Protein AF-0000000067516534 (afdb_homodimer)

Structure (mmCIF, N/CA/C/O backbone):
data_AF-0000000067516534-model_v1
#
loop_
_entity.id
_entity.type
_entity.pdbx_description
1 polymer 'Ultraviolet light resistance protein A'
#
loop_
_atom_site.group_PDB
_atom_site.id
_atom_site.type_symbol
_atom_site.label_atom_id
_atom_site.label_alt_id
_atom_site.label_comp_id
_atom_site.label_asym_id
_atom_site.label_entity_id
_atom_site.label_seq_id
_atom_site.pdbx_PDB_ins_code
_atom_site.Cartn_x
_atom_site.Cartn_y
_atom_site.Cartn_z
_atom_site.occupancy
_atom_site.B_iso_or_equiv
_atom_site.auth_seq_id
_atom_site.auth_comp_id
_atom_site.auth_asym_id
_atom_site.auth_atom_id
_atom_site.pdbx_PDB_model_num
ATOM 1 N N . MET A 1 1 ? -4.848 6.809 17.688 1 32.69 1 MET A N 1
ATOM 2 C CA . MET A 1 1 ? -4.008 6.23 16.641 1 32.69 1 MET A CA 1
ATOM 3 C C . MET A 1 1 ? -2.658 6.941 16.562 1 32.69 1 MET A C 1
ATOM 5 O O . MET A 1 1 ? -2.604 8.164 16.453 1 32.69 1 MET A O 1
ATOM 9 N N . ASN A 1 2 ? -1.618 6.355 17.219 1 48.22 2 ASN A N 1
ATOM 10 C CA . ASN A 1 2 ? -0.29 6.961 17.25 1 48.22 2 ASN A CA 1
ATOM 11 C C . ASN A 1 2 ? 0.454 6.73 15.938 1 48.22 2 ASN A C 1
ATOM 13 O O . ASN A 1 2 ? 0.17 5.77 15.219 1 48.22 2 ASN A O 1
ATOM 17 N N . VAL A 1 3 ? 1.052 7.891 15.273 1 48.59 3 VAL A N 1
ATOM 18 C CA . VAL A 1 3 ? 1.827 7.785 14.039 1 48.59 3 VAL A CA 1
ATOM 19 C C . VAL A 1 3 ? 3.318 7.801 14.367 1 48.59 3 VAL A C 1
ATOM 21 O O . VAL A 1 3 ? 3.779 8.633 15.156 1 48.59 3 VAL A O 1
ATOM 24 N N . LYS A 1 4 ? 4.027 6.699 14 1 52.34 4 LYS A N 1
ATOM 25 C CA . LYS A 1 4 ? 5.48 6.641 14.102 1 52.34 4 LYS A CA 1
ATOM 26 C C . LYS A 1 4 ? 6.145 7.07 12.797 1 52.34 4 LYS A C 1
ATOM 28 O O . LYS A 1 4 ? 5.836 6.531 11.734 1 52.34 4 LYS A O 1
ATOM 33 N N . ILE A 1 5 ? 6.797 8.281 12.836 1 47.84 5 ILE A N 1
ATOM 34 C CA . ILE A 1 5 ? 7.438 8.773 11.625 1 47.84 5 ILE A CA 1
ATOM 35 C C . ILE A 1 5 ? 8.742 8.016 11.375 1 47.84 5 ILE A C 1
ATOM 37 O O . ILE A 1 5 ? 9.57 7.891 12.281 1 47.84 5 ILE A O 1
ATOM 41 N N . LEU A 1 6 ? 9.008 7.336 10.328 1 46.31 6 LEU A N 1
ATOM 42 C CA . LEU A 1 6 ? 10.102 6.418 10.031 1 46.31 6 LEU A CA 1
ATOM 43 C C . LEU A 1 6 ? 11.234 7.137 9.305 1 46.31 6 LEU A C 1
ATOM 45 O O . LEU A 1 6 ? 12.336 6.598 9.172 1 46.31 6 LEU A O 1
ATOM 49 N N . GLY A 1 7 ? 11.023 8.469 8.633 1 42.94 7 GLY A N 1
ATOM 50 C CA . GLY A 1 7 ? 12.047 9.219 7.922 1 42.94 7 GLY A CA 1
ATOM 51 C C . GLY A 1 7 ? 11.844 10.719 7.992 1 42.94 7 GLY A C 1
ATOM 52 O O . GLY A 1 7 ? 10.961 11.195 8.711 1 42.94 7 GLY A O 1
ATOM 53 N N . ARG A 1 8 ? 12.75 11.727 7.223 1 41 8 ARG A N 1
ATOM 54 C CA . ARG A 1 8 ? 13.43 12.938 7.66 1 41 8 ARG A CA 1
ATOM 55 C C . ARG A 1 8 ? 12.43 14.062 7.91 1 41 8 ARG A C 1
ATOM 57 O O . ARG A 1 8 ? 11.633 14.406 7.031 1 41 8 ARG A O 1
ATOM 64 N N . LEU A 1 9 ? 11.602 14.148 9.164 1 39.44 9 LEU A N 1
ATOM 65 C CA . LEU A 1 9 ? 10.844 15.375 9.367 1 39.44 9 LEU A CA 1
ATOM 66 C C . LEU A 1 9 ? 11.758 16.516 9.797 1 39.44 9 LEU A C 1
ATOM 68 O O . LEU A 1 9 ? 11.297 17.641 10.016 1 39.44 9 LEU A O 1
ATOM 72 N N . CYS A 1 10 ? 13.094 16.844 9.219 1 37.75 10 CYS A N 1
ATOM 73 C CA . CYS A 1 10 ? 13.867 17.875 9.906 1 37.75 10 CYS A CA 1
ATOM 74 C C . CYS A 1 10 ? 13.305 19.266 9.633 1 37.75 10 CYS A C 1
ATOM 76 O O . CYS A 1 10 ? 12.836 19.531 8.523 1 37.75 10 CYS A O 1
ATOM 78 N N . GLU A 1 11 ? 12.852 19.906 10.438 1 37.12 11 GLU A N 1
ATOM 79 C CA . GLU A 1 11 ? 12.672 21.328 10.219 1 37.12 11 GLU A CA 1
ATOM 80 C C . GLU A 1 11 ? 13.68 21.875 9.211 1 37.12 11 GLU A C 1
ATOM 82 O O . GLU A 1 11 ? 13.336 22.703 8.359 1 37.12 11 GLU A O 1
ATOM 87 N N . SER A 1 12 ? 15.094 21.922 9.477 1 34.16 12 SER A N 1
ATOM 88 C CA . SER A 1 12 ? 16.109 22.359 8.516 1 34.16 12 SER A CA 1
ATOM 89 C C . SER A 1 12 ? 16.172 21.422 7.316 1 34.16 12 SER A C 1
ATOM 91 O O . SER A 1 12 ? 15.742 20.266 7.398 1 34.16 12 SER A O 1
ATOM 93 N N . GLY A 1 13 ? 16.547 21.703 5.992 1 33.66 13 GLY A N 1
ATOM 94 C CA . GLY A 1 13 ? 16.781 20.984 4.75 1 33.66 13 GLY A CA 1
ATOM 95 C C . GLY A 1 13 ? 17.281 19.562 4.965 1 33.66 13 GLY A C 1
ATOM 96 O O . GLY A 1 13 ? 17.75 18.922 4.027 1 33.66 13 GLY A O 1
ATOM 97 N N . LYS A 1 14 ? 17.969 19.328 6.105 1 33.75 14 LYS A N 1
ATOM 98 C CA . LYS A 1 14 ? 18.75 18.094 6.188 1 33.75 14 LYS A CA 1
ATOM 99 C C . LYS A 1 14 ? 17.844 16.859 6.191 1 33.75 14 LYS A C 1
ATOM 101 O O . LYS A 1 14 ? 16.703 16.922 6.672 1 33.75 14 LYS A O 1
ATOM 106 N N . VAL A 1 15 ? 18.344 15.891 5.422 1 31.91 15 VAL A N 1
ATOM 107 C CA . VAL A 1 15 ? 17.797 14.562 5.168 1 31.91 15 VAL A CA 1
ATOM 108 C C . VAL A 1 15 ? 17.406 13.898 6.488 1 31.91 15 VAL A C 1
ATOM 110 O O . VAL A 1 15 ? 18.25 13.75 7.383 1 31.91 15 VAL A O 1
ATOM 113 N N . ILE A 1 16 ? 16.312 14.164 7.254 1 33.31 16 ILE A N 1
ATOM 114 C CA . ILE A 1 16 ? 15.828 13.555 8.492 1 33.31 16 ILE A CA 1
ATOM 115 C C . ILE A 1 16 ? 15.82 12.039 8.352 1 33.31 16 ILE A C 1
ATOM 117 O O . ILE A 1 16 ? 15.203 11.492 7.43 1 33.31 16 ILE A O 1
ATOM 121 N N . PRO A 1 17 ? 16.766 11.312 8.969 1 33 17 PRO A N 1
ATOM 122 C CA . PRO A 1 17 ? 16.672 9.859 9.094 1 33 17 PRO A CA 1
ATOM 123 C C . PRO A 1 17 ? 15.242 9.391 9.383 1 33 17 PRO A C 1
ATOM 125 O O . PRO A 1 17 ? 14.383 10.203 9.75 1 33 17 PRO A O 1
ATOM 128 N N . PHE A 1 18 ? 15.07 8.102 9.422 1 34 18 PHE A N 1
ATOM 129 C CA . PHE A 1 18 ? 13.867 7.348 9.75 1 34 18 PHE A CA 1
ATOM 130 C C . PHE A 1 18 ? 13.234 7.867 11.039 1 34 18 PHE A C 1
ATOM 132 O O . PHE A 1 18 ? 13.898 7.941 12.078 1 34 18 PHE A O 1
ATOM 139 N N . TYR A 1 19 ? 12.773 9.023 11.047 1 32.91 19 TYR A N 1
ATOM 140 C CA . TYR A 1 19 ? 12.328 9.508 12.344 1 32.91 19 TYR A CA 1
ATOM 141 C C . TYR A 1 19 ? 11.172 8.664 12.875 1 32.91 19 TYR A C 1
ATOM 143 O O . TYR A 1 19 ? 10.242 8.344 12.141 1 32.91 19 TYR A O 1
ATOM 151 N N . THR A 1 20 ? 11.57 7.574 13.656 1 34.5 20 THR A N 1
ATOM 152 C CA . THR A 1 20 ? 10.539 7.16 14.602 1 34.5 20 THR A CA 1
ATOM 153 C C . THR A 1 20 ? 10.039 8.352 15.414 1 34.5 20 THR A C 1
ATOM 155 O O . THR A 1 20 ? 10.789 8.938 16.203 1 34.5 20 THR A O 1
ATOM 158 N N . PHE A 1 21 ? 9.805 9.445 14.922 1 32.41 21 PHE A N 1
ATOM 159 C CA . PHE A 1 21 ? 9.422 10.484 15.875 1 32.41 21 PHE A CA 1
ATOM 160 C C . PHE A 1 21 ? 8.227 10.039 16.703 1 32.41 21 PHE A C 1
ATOM 162 O O . PHE A 1 21 ? 7.285 9.445 16.188 1 32.41 21 PHE A O 1
ATOM 169 N N . LYS A 1 22 ? 8.555 9.664 18 1 34.03 22 LYS A N 1
ATOM 170 C CA . LYS A 1 22 ? 7.574 10.172 18.969 1 34.03 22 LYS A CA 1
ATOM 171 C C . LYS A 1 22 ? 7.336 11.664 18.781 1 34.03 22 LYS A C 1
ATOM 173 O O . LYS A 1 22 ? 8.281 12.445 18.719 1 34.03 22 LYS A O 1
ATOM 178 N N . ILE A 1 23 ? 6.398 12.172 18.016 1 33.53 23 ILE A N 1
ATOM 179 C CA . ILE A 1 23 ? 6.062 13.586 17.891 1 33.53 23 ILE A CA 1
ATOM 180 C C . ILE A 1 23 ? 6.211 14.273 19.234 1 33.53 23 ILE A C 1
ATOM 182 O O . ILE A 1 23 ? 5.41 14.055 20.156 1 33.53 23 ILE A O 1
ATOM 186 N N . PRO A 1 24 ? 7.465 14.445 20.062 1 32.09 24 PRO A N 1
ATOM 187 C CA . PRO A 1 24 ? 7.367 15.461 21.125 1 32.09 24 PRO A CA 1
ATOM 188 C C . PRO A 1 24 ? 7.09 16.859 20.562 1 32.09 24 PRO A C 1
ATOM 190 O O . PRO A 1 24 ? 7.328 17.109 19.375 1 32.09 24 PRO A O 1
ATOM 193 N N . ALA A 1 25 ? 6.602 17.906 21.438 1 32 25 ALA A N 1
ATOM 194 C CA . ALA A 1 25 ? 6.395 19.328 21.172 1 32 25 ALA A CA 1
ATOM 195 C C . ALA A 1 25 ? 7.559 19.906 20.391 1 32 25 ALA A C 1
ATOM 197 O O . ALA A 1 25 ? 7.348 20.656 19.422 1 32 25 ALA A O 1
ATOM 198 N N . GLY A 1 26 ? 8.844 20.25 21.125 1 30.56 26 GLY A N 1
ATOM 199 C CA . GLY A 1 26 ? 10.078 20.969 20.859 1 30.56 26 GLY A CA 1
ATOM 200 C C . GLY A 1 26 ? 11.07 20.172 20.047 1 30.56 26 GLY A C 1
ATOM 201 O O . GLY A 1 26 ? 11.633 19.188 20.531 1 30.56 26 GLY A O 1
ATOM 202 N N . PHE A 1 27 ? 10.898 19.984 18.828 1 34.25 27 PHE A N 1
ATOM 203 C CA . PHE A 1 27 ? 11.586 19.094 17.891 1 34.25 27 PHE A CA 1
ATOM 204 C C . PHE A 1 27 ? 13.086 19.406 17.859 1 34.25 27 PHE A C 1
ATOM 206 O O . PHE A 1 27 ? 13.5 20.406 17.281 1 34.25 27 PHE A O 1
ATOM 213 N N . PRO A 1 28 ? 13.844 19.234 19 1 29.58 28 PRO A N 1
ATOM 214 C CA . PRO A 1 28 ? 15.281 19.438 18.859 1 29.58 28 PRO A CA 1
ATOM 215 C C . PRO A 1 28 ? 15.914 18.516 17.828 1 29.58 28 PRO A C 1
ATOM 217 O O . PRO A 1 28 ? 15.398 17.422 17.578 1 29.58 28 PRO A O 1
ATOM 220 N N . ASN A 1 29 ? 16.641 19 16.766 1 33 29 ASN A N 1
ATOM 221 C CA . ASN A 1 29 ? 17.484 18.516 15.672 1 33 29 ASN A CA 1
ATOM 222 C C . ASN A 1 29 ? 18.562 17.578 16.172 1 33 29 ASN A C 1
ATOM 224 O O . ASN A 1 29 ? 19.531 18.016 16.812 1 33 29 ASN A O 1
ATOM 228 N N . PRO A 1 30 ? 18.453 16.516 16.953 1 31.19 30 PRO A N 1
ATOM 229 C CA . PRO A 1 30 ? 19.797 16.094 17.312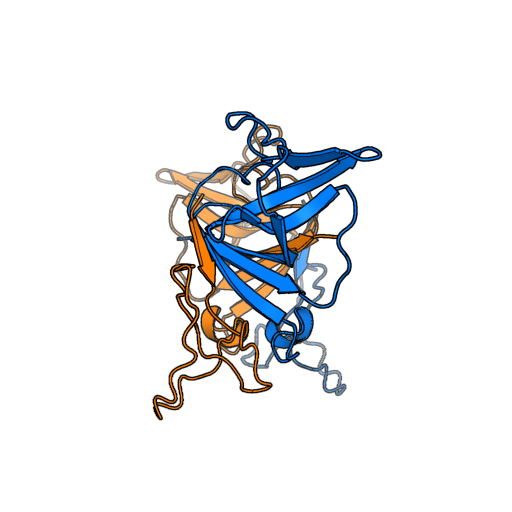 1 31.19 30 PRO A CA 1
ATOM 230 C C . PRO A 1 30 ? 20.688 15.805 16.109 1 31.19 30 PRO A C 1
ATOM 232 O O . PRO A 1 30 ? 20.188 15.344 15.078 1 31.19 30 PRO A O 1
ATOM 235 N N . ALA A 1 31 ? 21.906 16.391 15.719 1 31.88 31 ALA A N 1
ATOM 236 C CA . ALA A 1 31 ? 23.141 16.25 14.961 1 31.88 31 ALA A CA 1
ATOM 237 C C . ALA A 1 31 ? 23.609 14.789 14.953 1 31.88 31 ALA A C 1
ATOM 239 O O . ALA A 1 31 ? 24.734 14.492 14.555 1 31.88 31 ALA A O 1
ATOM 240 N N . ALA A 1 32 ? 23.141 13.734 15.641 1 31.08 32 ALA A N 1
ATOM 241 C CA . ALA A 1 32 ? 24.203 12.758 15.828 1 31.08 32 ALA A CA 1
ATOM 242 C C . ALA A 1 32 ? 24.656 12.172 14.492 1 31.08 32 ALA A C 1
ATOM 244 O O . ALA A 1 32 ? 23.844 12.023 13.57 1 31.08 32 ALA A O 1
ATOM 245 N N . ASP A 1 33 ? 25.906 11.977 14.07 1 33.44 33 ASP A N 1
ATOM 246 C CA . ASP A 1 33 ? 26.938 11.531 13.133 1 33.44 33 ASP A CA 1
ATOM 247 C C . ASP A 1 33 ? 26.547 10.211 12.484 1 33.44 33 ASP A C 1
ATOM 249 O O . ASP A 1 33 ? 27.312 9.648 11.695 1 33.44 33 ASP A O 1
ATOM 253 N N . HIS A 1 34 ? 25.734 9.297 13.055 1 36.91 34 HIS A N 1
ATOM 254 C CA . HIS A 1 34 ? 25.75 7.969 12.445 1 36.91 34 HIS A CA 1
ATOM 255 C C . HIS A 1 34 ? 24.969 7.945 11.141 1 36.91 34 HIS A C 1
ATOM 257 O O . HIS A 1 34 ? 23.875 8.516 11.062 1 36.91 34 HIS A O 1
ATOM 263 N N . ILE A 1 35 ? 25.547 7.797 9.992 1 39.03 35 ILE A N 1
ATOM 264 C CA . ILE A 1 35 ? 25.109 7.668 8.609 1 39.03 35 ILE A CA 1
ATOM 265 C C . ILE A 1 35 ? 23.828 6.82 8.555 1 39.03 35 ILE A C 1
ATOM 267 O O . ILE A 1 35 ? 23.891 5.598 8.695 1 39.03 35 ILE A O 1
ATOM 271 N N . GLU A 1 36 ? 22.812 7.047 9.297 1 45.06 36 GLU A N 1
ATOM 272 C CA . GLU A 1 36 ? 21.641 6.188 9.18 1 45.06 36 GLU A CA 1
ATOM 273 C C . GLU A 1 36 ? 21.172 6.098 7.727 1 45.06 36 GLU A C 1
ATOM 275 O O . GLU A 1 36 ? 21.172 7.098 7.004 1 45.06 36 GLU A O 1
ATOM 280 N N . GLN A 1 37 ? 21.469 4.938 7.082 1 58.03 37 GLN A N 1
ATOM 281 C CA . GLN A 1 37 ? 21.016 4.629 5.73 1 58.03 37 GLN A CA 1
ATOM 282 C C . GLN A 1 37 ? 19.609 5.156 5.488 1 58.03 37 GLN A C 1
ATOM 284 O O . GLN A 1 37 ? 18.75 5.109 6.383 1 58.03 37 GLN A O 1
ATOM 289 N N . ASP A 1 38 ? 19.469 6.023 4.477 1 71 38 ASP A N 1
ATOM 290 C CA . ASP A 1 38 ? 18.172 6.559 4.07 1 71 38 ASP A CA 1
ATOM 291 C C . ASP A 1 38 ? 17.156 5.438 3.865 1 71 38 ASP A C 1
ATOM 293 O O . ASP A 1 38 ? 17.516 4.332 3.461 1 71 38 ASP A O 1
ATOM 297 N N . PHE A 1 39 ? 16.031 5.664 4.332 1 79.44 39 PHE A N 1
ATOM 298 C CA . PHE A 1 39 ? 14.938 4.73 4.105 1 79.44 39 PHE A CA 1
ATOM 299 C C . PHE A 1 39 ? 14.727 4.496 2.613 1 79.44 39 PHE A C 1
ATOM 301 O O . PHE A 1 39 ? 14.891 5.41 1.805 1 79.44 39 PHE A O 1
ATOM 308 N N . SER A 1 40 ? 14.516 3.299 2.291 1 86.69 40 SER A N 1
ATOM 309 C CA . SER A 1 40 ? 14.266 2.896 0.912 1 86.69 40 SER A CA 1
ATOM 310 C C . SER A 1 40 ? 13.227 1.788 0.841 1 86.69 40 SER A C 1
ATOM 312 O O . SER A 1 40 ? 13.406 0.713 1.416 1 86.69 40 SER A O 1
ATOM 314 N N . PHE A 1 41 ? 12.125 2.076 0.145 1 91.69 41 PHE A N 1
ATOM 315 C CA . PHE A 1 41 ? 11.148 1.017 -0.057 1 91.69 41 PHE A CA 1
ATOM 316 C C . PHE A 1 41 ? 11.703 -0.074 -0.963 1 91.69 41 PHE A C 1
ATOM 318 O O . PHE A 1 41 ? 11.375 -1.251 -0.8 1 91.69 41 PHE A O 1
ATOM 325 N N . ASP A 1 42 ? 12.57 0.348 -1.935 1 89.5 42 ASP A N 1
ATOM 326 C CA . ASP A 1 42 ? 13.203 -0.642 -2.805 1 89.5 42 ASP A CA 1
ATOM 327 C C . ASP A 1 42 ? 13.992 -1.665 -1.991 1 89.5 42 ASP A C 1
ATOM 329 O O . ASP A 1 42 ? 13.922 -2.865 -2.262 1 89.5 42 ASP A O 1
ATOM 333 N N . ARG A 1 43 ? 14.68 -1.182 -1.032 1 89.88 43 ARG A N 1
ATOM 334 C CA . ARG A 1 43 ? 15.438 -2.074 -0.165 1 89.88 43 ARG A CA 1
ATOM 335 C C . ARG A 1 43 ? 14.516 -2.865 0.754 1 89.88 43 ARG A C 1
ATOM 337 O O . ARG A 1 43 ? 14.672 -4.078 0.907 1 89.88 43 ARG A O 1
ATOM 344 N N . LEU A 1 44 ? 13.547 -2.15 1.362 1 89.81 44 LEU A N 1
ATOM 345 C CA . LEU A 1 44 ? 12.617 -2.791 2.285 1 89.81 44 LEU A CA 1
ATOM 346 C C . LEU A 1 44 ? 11.906 -3.965 1.617 1 89.81 44 LEU A C 1
ATOM 348 O O . LEU A 1 44 ? 11.688 -5.004 2.246 1 89.81 44 LEU A O 1
ATOM 352 N N . MET A 1 45 ? 11.648 -3.785 0.357 1 93.5 45 MET A N 1
ATOM 353 C CA . MET A 1 45 ? 10.836 -4.777 -0.337 1 93.5 45 MET A CA 1
ATOM 354 C C . MET A 1 45 ? 11.695 -5.668 -1.224 1 93.5 45 MET A C 1
ATOM 356 O O . MET A 1 45 ? 11.172 -6.438 -2.035 1 93.5 45 MET A O 1
ATOM 360 N N . ASP A 1 46 ? 12.977 -5.547 -1.127 1 91.5 46 ASP A N 1
ATOM 361 C CA . ASP A 1 46 ? 13.945 -6.367 -1.843 1 91.5 46 ASP A CA 1
ATOM 362 C C . ASP A 1 46 ? 13.695 -6.324 -3.348 1 91.5 46 ASP A C 1
ATOM 364 O O . ASP A 1 46 ? 13.719 -7.363 -4.016 1 91.5 46 ASP A O 1
ATOM 368 N N . LEU A 1 47 ? 13.461 -5.086 -3.84 1 88.25 47 LEU A N 1
ATOM 369 C CA . LEU A 1 47 ? 12.992 -4.918 -5.211 1 88.25 47 LEU A CA 1
ATOM 370 C C . LEU A 1 47 ? 14.062 -5.336 -6.211 1 88.25 47 LEU A C 1
ATOM 372 O O . LEU A 1 47 ? 13.758 -5.625 -7.367 1 88.25 47 LEU A O 1
ATOM 376 N N . ARG A 1 48 ? 15.32 -5.379 -5.801 1 83.25 48 ARG A N 1
ATOM 377 C CA . ARG A 1 48 ? 16.406 -5.668 -6.734 1 83.25 48 ARG A CA 1
ATOM 378 C C . ARG A 1 48 ? 16.703 -7.164 -6.781 1 83.25 48 ARG A C 1
ATOM 380 O O . ARG A 1 48 ? 17.5 -7.617 -7.609 1 83.25 48 ARG A O 1
ATOM 387 N N . ALA A 1 49 ? 16.094 -7.965 -5.938 1 85.5 49 ALA A N 1
ATOM 388 C CA . ALA A 1 49 ? 16.25 -9.414 -6.004 1 85.5 49 ALA A CA 1
ATOM 389 C C . ALA A 1 49 ? 15.656 -9.977 -7.289 1 85.5 49 ALA A C 1
ATOM 391 O O . ALA A 1 49 ? 14.578 -9.562 -7.715 1 85.5 49 ALA A O 1
ATOM 392 N N . PRO A 1 50 ? 16.266 -10.953 -7.938 1 79.56 50 PRO A N 1
ATOM 393 C CA . PRO A 1 50 ? 15.812 -11.477 -9.227 1 79.56 50 PRO A CA 1
ATOM 394 C C . PRO A 1 50 ? 14.477 -12.211 -9.141 1 79.56 50 PRO A C 1
ATOM 396 O O . PRO A 1 50 ? 13.789 -12.383 -10.148 1 79.56 50 PRO A O 1
ATOM 399 N N . HIS A 1 51 ? 14.141 -12.672 -7.965 1 83 51 HIS A N 1
ATOM 400 C CA . HIS A 1 51 ? 12.922 -13.453 -7.816 1 83 51 HIS A CA 1
ATOM 401 C C . HIS A 1 51 ? 11.742 -12.578 -7.41 1 83 51 HIS A C 1
ATOM 403 O O . HIS A 1 51 ? 10.656 -13.078 -7.133 1 83 51 HIS A O 1
ATOM 409 N N . ILE A 1 52 ? 11.961 -11.242 -7.324 1 86.69 52 ILE A N 1
ATOM 410 C CA . ILE A 1 52 ? 10.914 -10.289 -6.953 1 86.69 52 ILE A CA 1
ATOM 411 C C . ILE A 1 52 ? 10.398 -9.578 -8.203 1 86.69 52 ILE A C 1
ATOM 413 O O . ILE A 1 52 ? 11.18 -9.211 -9.086 1 86.69 52 ILE A O 1
ATOM 417 N N . TYR A 1 53 ? 9.047 -9.445 -8.281 1 84.06 53 TYR A N 1
ATOM 418 C CA . TYR A 1 53 ? 8.484 -8.594 -9.328 1 84.06 53 TYR A CA 1
ATOM 419 C C . TYR A 1 53 ? 7.273 -7.828 -8.805 1 84.06 53 TYR A C 1
ATOM 421 O O . TYR A 1 53 ? 6.781 -8.102 -7.711 1 84.06 53 TYR A O 1
ATOM 429 N N . VAL A 1 54 ? 6.91 -6.754 -9.547 1 87.38 54 VAL A N 1
ATOM 430 C CA . VAL A 1 54 ? 5.785 -5.895 -9.195 1 87.38 54 VAL A CA 1
ATOM 431 C C . VAL A 1 54 ? 4.645 -6.098 -10.188 1 87.38 54 VAL A C 1
ATOM 433 O O . VAL A 1 54 ? 4.875 -6.195 -11.391 1 87.38 54 VAL A O 1
ATOM 436 N N . ALA A 1 55 ? 3.438 -6.176 -9.625 1 86.5 55 ALA A N 1
ATOM 437 C CA . ALA A 1 55 ? 2.24 -6.32 -10.445 1 86.5 55 ALA A CA 1
ATOM 438 C C . ALA A 1 55 ? 1.179 -5.297 -10.062 1 86.5 55 ALA A C 1
ATOM 440 O O . ALA A 1 55 ? 1.12 -4.859 -8.906 1 86.5 55 ALA A O 1
ATOM 441 N N . LYS A 1 56 ? 0.423 -4.918 -11.016 1 88.88 56 LYS A N 1
ATOM 442 C CA . LYS A 1 56 ? -0.717 -4.043 -10.766 1 88.88 56 LYS A CA 1
ATOM 443 C C . LYS A 1 56 ? -2.02 -4.836 -10.711 1 88.88 56 LYS A C 1
ATOM 445 O O . LYS A 1 56 ? -2.275 -5.68 -11.57 1 88.88 56 LYS A O 1
ATOM 450 N N . ILE A 1 57 ? -2.754 -4.566 -9.664 1 90.81 57 ILE A N 1
ATOM 451 C CA . ILE A 1 57 ? -4.004 -5.289 -9.445 1 90.81 57 ILE A CA 1
ATOM 452 C C . ILE A 1 57 ? -5.141 -4.586 -10.188 1 90.81 57 ILE A C 1
ATOM 454 O O . ILE A 1 57 ? -5.25 -3.359 -10.148 1 90.81 57 ILE A O 1
ATOM 458 N N . ASP A 1 58 ? -5.859 -5.395 -10.898 1 86.94 58 ASP A N 1
ATOM 459 C CA . ASP A 1 58 ? -7.066 -4.91 -11.555 1 86.94 58 ASP A CA 1
ATOM 460 C C . ASP A 1 58 ? -8.312 -5.586 -10.992 1 86.94 58 ASP A C 1
ATOM 462 O O . ASP A 1 58 ? -8.594 -6.742 -11.305 1 86.94 58 ASP A O 1
ATOM 466 N N . GLY A 1 59 ? -9.023 -4.793 -10.18 1 90.56 59 GLY A N 1
ATOM 467 C CA . GLY A 1 59 ? -10.258 -5.309 -9.602 1 90.56 59 GLY A CA 1
ATOM 468 C C . GLY A 1 59 ? -10.312 -5.156 -8.094 1 90.56 59 GLY A C 1
ATOM 469 O O . GLY A 1 59 ? -9.336 -4.734 -7.469 1 90.56 59 GLY A O 1
ATOM 470 N N . ASP A 1 60 ? -11.508 -5.66 -7.543 1 94.31 60 ASP A N 1
ATOM 471 C CA . ASP A 1 60 ? -11.727 -5.43 -6.121 1 94.31 60 ASP A CA 1
ATOM 472 C C . ASP A 1 60 ? -11.883 -6.75 -5.367 1 94.31 60 ASP A C 1
ATOM 474 O O . ASP A 1 60 ? -12.32 -6.77 -4.215 1 94.31 60 ASP A O 1
ATOM 478 N N . SER A 1 61 ? -11.453 -7.82 -5.992 1 95.5 61 SER A N 1
ATOM 479 C CA . SER A 1 61 ? -11.695 -9.141 -5.406 1 95.5 61 SER A CA 1
ATOM 480 C C . SER A 1 61 ? -10.875 -9.336 -4.133 1 95.5 61 SER A C 1
ATOM 482 O O . SER A 1 61 ? -11.227 -10.148 -3.281 1 95.5 61 SER A O 1
ATOM 484 N N . MET A 1 62 ? -9.875 -8.555 -3.975 1 96.81 62 MET A N 1
ATOM 485 C CA . MET A 1 62 ? -8.945 -8.797 -2.869 1 96.81 62 MET A CA 1
ATOM 486 C C . MET A 1 62 ? -9.031 -7.68 -1.836 1 96.81 62 MET A C 1
ATOM 488 O O . MET A 1 62 ? -8.172 -7.574 -0.958 1 96.81 62 MET A O 1
ATOM 492 N N . GLU A 1 63 ? -10.047 -6.836 -1.787 1 95.75 63 GLU A N 1
ATOM 493 C CA . GLU A 1 63 ? -10.18 -5.695 -0.882 1 95.75 63 GLU A CA 1
ATOM 494 C C . GLU A 1 63 ? -10.18 -6.148 0.575 1 95.75 63 GLU A C 1
ATOM 496 O O . GLU A 1 63 ? -9.633 -5.465 1.444 1 95.75 63 GLU A O 1
ATOM 501 N N . GLY A 1 64 ? -10.695 -7.273 0.922 1 95.12 64 GLY A N 1
ATOM 502 C CA . GLY A 1 64 ? -10.672 -7.793 2.279 1 95.12 64 GLY A CA 1
ATOM 503 C C . GLY A 1 64 ? -9.281 -8.148 2.764 1 95.12 64 GLY A C 1
ATOM 504 O O . GLY A 1 64 ? -9.055 -8.305 3.965 1 95.12 64 GLY A O 1
ATOM 505 N N . ALA A 1 65 ? -8.344 -8.289 1.879 1 96.19 65 ALA A N 1
ATOM 506 C CA . ALA A 1 65 ? -6.945 -8.562 2.193 1 96.19 65 ALA A CA 1
ATOM 507 C C . ALA A 1 65 ? -6.09 -7.309 2.027 1 96.19 65 ALA A C 1
ATOM 509 O O . ALA A 1 65 ? -4.867 -7.398 1.892 1 96.19 65 ALA A O 1
ATOM 510 N N . LYS A 1 66 ? -6.691 -6.184 1.954 1 96.56 66 LYS A N 1
ATOM 511 C CA . LYS A 1 66 ? -6.027 -4.883 1.913 1 96.56 66 LYS A CA 1
ATOM 512 C C . LYS A 1 66 ? -5.336 -4.66 0.571 1 96.56 66 LYS A C 1
ATOM 514 O O . LYS A 1 66 ? -4.32 -3.965 0.497 1 96.56 66 LYS A O 1
ATOM 519 N N . ILE A 1 67 ? -5.719 -5.348 -0.406 1 96.12 67 ILE A N 1
ATOM 520 C CA . ILE A 1 67 ? -5.277 -5.164 -1.784 1 96.12 67 ILE A CA 1
ATOM 521 C C . ILE A 1 67 ? -6.434 -4.641 -2.633 1 96.12 67 ILE A C 1
ATOM 523 O O . ILE A 1 67 ? -7.48 -5.285 -2.73 1 96.12 67 ILE A O 1
ATOM 527 N N . PHE A 1 68 ? -6.242 -3.467 -3.285 1 95.5 68 PHE A N 1
ATOM 528 C CA . PHE A 1 68 ? -7.332 -2.758 -3.941 1 95.5 68 PHE A CA 1
ATOM 529 C C . PHE A 1 68 ? -7.062 -2.609 -5.434 1 95.5 68 PHE A C 1
ATOM 531 O O . PHE A 1 68 ? -5.949 -2.859 -5.895 1 95.5 68 PHE A O 1
ATOM 538 N N . HIS A 1 69 ? -8.164 -2.244 -6.125 1 93.06 69 HIS A N 1
ATOM 539 C CA . HIS A 1 69 ? -7.98 -1.896 -7.527 1 93.06 69 HIS A CA 1
ATOM 540 C C . HIS A 1 69 ? -6.875 -0.858 -7.695 1 93.06 69 HIS A C 1
ATOM 542 O O . HIS A 1 69 ? -6.809 0.113 -6.938 1 93.06 69 HIS A O 1
ATOM 548 N N . ASP A 1 70 ? -5.875 -1.122 -8.609 1 89.25 70 ASP A N 1
ATOM 549 C CA . ASP A 1 70 ? -4.789 -0.228 -8.992 1 89.25 70 ASP A CA 1
ATOM 550 C C . ASP A 1 70 ? -3.645 -0.289 -7.984 1 89.25 70 ASP A C 1
ATOM 552 O O . ASP A 1 70 ? -2.619 0.371 -8.164 1 89.25 70 ASP A O 1
ATOM 556 N N . SER A 1 71 ? -3.869 -1.158 -6.961 1 92.81 71 SER A N 1
ATOM 557 C CA . SER A 1 71 ? -2.729 -1.392 -6.078 1 92.81 71 SER A CA 1
ATOM 558 C C . SER A 1 71 ? -1.568 -2.029 -6.832 1 92.81 71 SER A C 1
ATOM 560 O O . SER A 1 71 ? -1.779 -2.832 -7.746 1 92.81 71 SER A O 1
ATOM 562 N N . LEU A 1 72 ? -0.392 -1.591 -6.457 1 91.56 72 LEU A N 1
ATOM 563 C CA . LEU A 1 72 ? 0.787 -2.357 -6.848 1 91.56 72 LEU A CA 1
ATOM 564 C C . LEU A 1 72 ? 1.159 -3.369 -5.77 1 91.56 72 LEU A C 1
ATOM 566 O O . LEU A 1 72 ? 1.1 -3.062 -4.574 1 91.56 72 LEU A O 1
ATOM 570 N N . VAL A 1 73 ? 1.469 -4.574 -6.199 1 93.19 73 VAL A N 1
ATOM 571 C CA . VAL A 1 73 ? 1.879 -5.586 -5.23 1 93.19 73 VAL A CA 1
ATOM 572 C C . VAL A 1 73 ? 3.289 -6.074 -5.559 1 93.19 73 VAL A C 1
ATOM 574 O O . VAL A 1 73 ? 3.682 -6.113 -6.727 1 93.19 73 VAL A O 1
ATOM 577 N N . VAL A 1 74 ? 4.031 -6.371 -4.539 1 92.38 74 VAL A N 1
ATOM 578 C CA . VAL A 1 74 ? 5.359 -6.965 -4.645 1 92.38 74 VAL A CA 1
ATOM 579 C C . VAL A 1 74 ? 5.27 -8.477 -4.441 1 92.38 74 VAL A C 1
ATOM 581 O O . VAL A 1 74 ? 4.793 -8.945 -3.404 1 92.38 74 VAL A O 1
ATOM 584 N N . VAL A 1 75 ? 5.746 -9.164 -5.395 1 91.38 75 VAL A N 1
ATOM 585 C CA . VAL A 1 75 ? 5.543 -10.609 -5.43 1 91.38 75 VAL A CA 1
ATOM 586 C C . VAL A 1 75 ? 6.891 -11.32 -5.324 1 91.38 75 VAL A C 1
ATOM 588 O O . VAL A 1 75 ? 7.832 -10.992 -6.047 1 91.38 75 VAL A O 1
ATOM 591 N N . ASP A 1 76 ? 7 -12.297 -4.438 1 91.81 76 ASP A N 1
ATOM 592 C CA . ASP A 1 76 ? 8.188 -13.109 -4.195 1 91.81 76 ASP A CA 1
ATOM 593 C C . ASP A 1 76 ? 8.039 -14.508 -4.781 1 91.81 76 ASP A C 1
ATOM 595 O O . ASP A 1 76 ? 7.281 -15.328 -4.258 1 91.81 76 ASP A O 1
ATOM 599 N N . ARG A 1 77 ? 8.773 -14.797 -5.785 1 89.44 77 ARG A N 1
ATOM 600 C CA . ARG A 1 77 ? 8.695 -16.094 -6.461 1 89.44 77 ARG A CA 1
ATOM 601 C C . ARG A 1 77 ? 9.469 -17.156 -5.699 1 89.44 77 ARG A C 1
ATOM 603 O O . ARG A 1 77 ? 9.312 -18.344 -5.957 1 89.44 77 ARG A O 1
ATOM 610 N N . SER A 1 78 ? 10.305 -16.734 -4.871 1 91.12 78 SER A N 1
ATOM 611 C CA . SER A 1 78 ? 11.156 -17.703 -4.172 1 91.12 78 SER A CA 1
ATOM 612 C C . SER A 1 78 ? 10.461 -18.25 -2.932 1 91.12 78 SER A C 1
ATOM 614 O O . SER A 1 78 ? 10.898 -19.266 -2.369 1 91.12 78 SER A O 1
ATOM 616 N N . ARG A 1 79 ? 9.461 -17.641 -2.469 1 93.88 79 ARG A N 1
ATOM 617 C CA . ARG A 1 79 ? 8.766 -18.062 -1.26 1 93.88 79 ARG A CA 1
ATOM 618 C C . ARG A 1 79 ? 7.789 -19.203 -1.562 1 93.88 79 ARG A C 1
ATOM 620 O O . ARG A 1 79 ? 7.047 -19.141 -2.545 1 93.88 79 ARG A O 1
ATOM 627 N N . LYS A 1 80 ? 7.832 -20.25 -0.794 1 94.5 80 LYS A N 1
ATOM 628 C CA . LYS A 1 80 ? 6.863 -21.344 -0.91 1 94.5 80 LYS A CA 1
ATOM 629 C C . LYS A 1 80 ? 5.504 -20.922 -0.356 1 94.5 80 LYS A C 1
ATOM 631 O O . LYS A 1 80 ? 5.391 -20.547 0.813 1 94.5 80 LYS A O 1
ATOM 636 N N . PRO A 1 81 ? 4.566 -21.016 -1.176 1 95.62 81 PRO A N 1
ATOM 637 C CA . PRO A 1 81 ? 3.238 -20.641 -0.679 1 95.62 81 PRO A CA 1
ATOM 638 C C . PRO A 1 81 ? 2.713 -21.609 0.38 1 95.62 81 PRO A C 1
ATOM 640 O O . PRO A 1 81 ? 2.967 -22.812 0.304 1 95.62 81 PRO A O 1
ATOM 643 N N . SER A 1 82 ? 2.057 -21.078 1.372 1 95.88 82 SER A N 1
ATOM 644 C CA . SER A 1 82 ? 1.332 -21.828 2.387 1 95.88 82 SER A CA 1
ATOM 645 C C . SER A 1 82 ? -0.16 -21.516 2.355 1 95.88 82 SER A C 1
ATOM 647 O O . SER A 1 82 ? -0.587 -20.594 1.662 1 95.88 82 SER A O 1
ATOM 649 N N . SER A 1 83 ? -0.903 -22.438 3.045 1 96.81 83 SER A N 1
ATOM 650 C CA . SER A 1 83 ? -2.328 -22.125 3.137 1 96.81 83 SER A CA 1
ATOM 651 C C . SER A 1 83 ? -2.561 -20.766 3.77 1 96.81 83 SER A C 1
ATOM 653 O O . SER A 1 83 ? -1.978 -20.453 4.809 1 96.81 83 SER A O 1
ATOM 655 N N . GLY A 1 84 ? -3.27 -19.984 3.111 1 96.81 84 GLY A N 1
ATOM 656 C CA . GLY A 1 84 ? -3.529 -18.641 3.598 1 96.81 84 GLY A CA 1
ATOM 657 C C . GLY A 1 84 ? -2.697 -17.594 2.9 1 96.81 84 GLY A C 1
ATOM 658 O O . GLY A 1 84 ? -2.971 -16.391 3.029 1 96.81 84 GLY A O 1
ATOM 659 N N . SER A 1 85 ? -1.725 -17.984 2.139 1 97.5 85 SER A N 1
ATOM 660 C CA . SER A 1 85 ? -0.883 -17.031 1.422 1 97.5 85 SER A CA 1
ATOM 661 C C . SER A 1 85 ? -1.673 -16.297 0.344 1 97.5 85 SER A C 1
ATOM 663 O O . SER A 1 85 ? -2.508 -16.906 -0.337 1 97.5 85 SER A O 1
ATOM 665 N N . ILE A 1 86 ? -1.409 -15.039 0.259 1 97.88 86 ILE A N 1
ATOM 666 C CA . ILE A 1 86 ? -1.862 -14.312 -0.923 1 97.88 86 ILE A CA 1
ATOM 667 C C . ILE A 1 86 ? -0.907 -14.578 -2.086 1 97.88 86 ILE A C 1
ATOM 669 O O . ILE A 1 86 ? 0.302 -14.367 -1.961 1 97.88 86 ILE A O 1
ATOM 673 N N . VAL A 1 87 ? -1.494 -15.008 -3.207 1 95.81 87 VAL A N 1
ATOM 674 C CA . VAL A 1 87 ? -0.616 -15.43 -4.293 1 95.81 87 VAL A CA 1
ATOM 675 C C . VAL A 1 87 ? -1.089 -14.812 -5.609 1 95.81 87 VAL A C 1
ATOM 677 O O . VAL A 1 87 ? -2.266 -14.477 -5.758 1 95.81 87 VAL A O 1
ATOM 680 N N . ILE A 1 88 ? -0.126 -14.555 -6.438 1 91.38 88 ILE A N 1
ATOM 681 C CA . ILE A 1 88 ? -0.433 -14.492 -7.863 1 91.38 88 ILE A CA 1
ATOM 682 C C . ILE A 1 88 ? -0.392 -15.891 -8.461 1 91.38 88 ILE A C 1
ATOM 684 O O . ILE A 1 88 ? 0.626 -16.578 -8.375 1 91.38 88 ILE A O 1
ATOM 688 N N . ALA A 1 89 ? -1.526 -16.297 -9.008 1 91 89 ALA A N 1
ATOM 689 C CA . ALA A 1 89 ? -1.656 -17.625 -9.609 1 91 89 ALA A CA 1
ATOM 690 C C . ALA A 1 89 ? -2.152 -17.531 -11.047 1 91 89 ALA A C 1
ATOM 692 O O . ALA A 1 89 ? -2.791 -16.54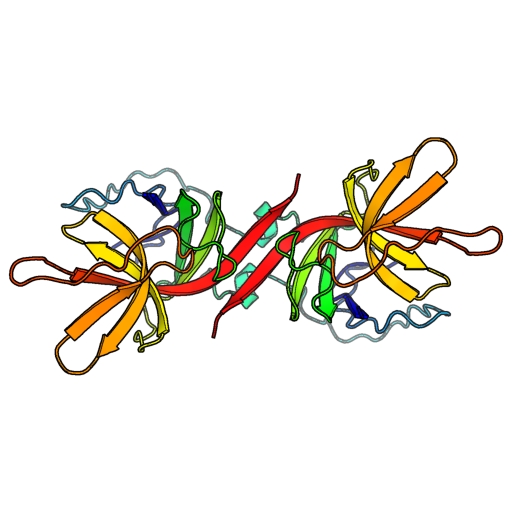7 -11.43 1 91 89 ALA A O 1
ATOM 693 N N . ALA A 1 90 ? -1.78 -18.531 -11.781 1 84.19 90 ALA A N 1
ATOM 694 C CA . ALA A 1 90 ? -2.309 -18.656 -13.141 1 84.19 90 ALA A CA 1
ATOM 695 C C . ALA A 1 90 ? -3.205 -19.891 -13.266 1 84.19 90 ALA A C 1
ATOM 697 O O . ALA A 1 90 ? -2.785 -21 -12.953 1 84.19 90 ALA A O 1
ATOM 698 N N . LEU A 1 91 ? -4.438 -19.578 -13.578 1 83.5 91 LEU A N 1
ATOM 699 C CA . LEU A 1 91 ? -5.375 -20.641 -13.938 1 83.5 91 LEU A CA 1
ATOM 700 C C . LEU A 1 91 ? -5.566 -20.703 -15.445 1 83.5 91 LEU A C 1
ATOM 702 O O . LEU A 1 91 ? -6.074 -19.766 -16.062 1 83.5 91 LEU A O 1
ATOM 706 N N . ASN A 1 92 ? -5.117 -21.828 -16.047 1 79.88 92 ASN A N 1
ATOM 707 C CA . ASN A 1 92 ? -5.117 -21.938 -17.516 1 79.88 92 ASN A CA 1
ATOM 708 C C . ASN A 1 92 ? -4.406 -20.75 -18.156 1 79.88 92 ASN A C 1
ATOM 710 O O . ASN A 1 92 ? -4.941 -20.125 -19.078 1 79.88 92 ASN A O 1
ATOM 714 N N . ASN A 1 93 ? -3.383 -20.312 -17.531 1 75.25 93 ASN A N 1
ATOM 715 C CA . ASN A 1 93 ? -2.467 -19.281 -18.031 1 75.25 93 ASN A CA 1
ATOM 716 C C . ASN A 1 93 ? -3.043 -17.875 -17.844 1 75.25 93 ASN A C 1
ATOM 718 O O . ASN A 1 93 ? -2.525 -16.922 -18.406 1 75.25 93 ASN A O 1
ATOM 722 N N . GLU A 1 94 ? -4.121 -17.844 -17.125 1 76.88 94 GLU A N 1
ATOM 723 C CA . GLU A 1 94 ? -4.695 -16.547 -16.781 1 76.88 94 GLU A CA 1
ATOM 724 C C . GLU A 1 94 ? -4.352 -16.156 -15.352 1 76.88 94 GLU A C 1
ATOM 726 O O . GLU A 1 94 ? -4.73 -16.859 -14.406 1 76.88 94 GLU A O 1
ATOM 731 N N . PRO A 1 95 ? -3.672 -15.047 -15.203 1 84.31 95 PRO A N 1
ATOM 732 C CA . PRO A 1 95 ? -3.219 -14.695 -13.852 1 84.31 95 PRO A CA 1
ATOM 733 C C . PRO A 1 95 ? -4.332 -14.109 -12.992 1 84.31 95 PRO A C 1
ATOM 735 O O . PRO A 1 95 ? -5.195 -13.383 -13.5 1 84.31 95 PRO A O 1
ATOM 738 N N . LEU A 1 96 ? -4.34 -14.438 -11.68 1 89.19 96 LEU A N 1
ATOM 739 C CA . LE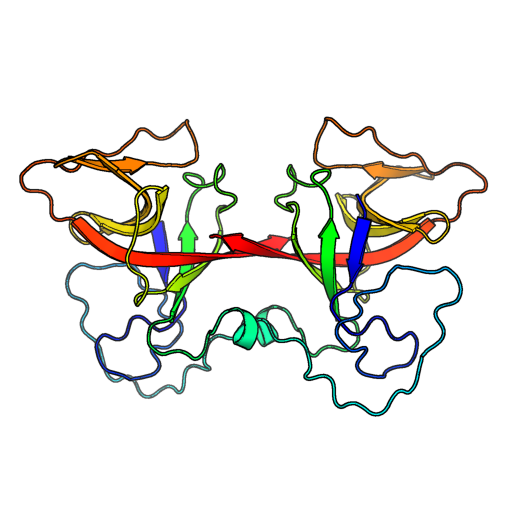U A 1 96 ? -5.246 -13.891 -10.672 1 89.19 96 LEU A CA 1
ATOM 740 C C . LEU A 1 96 ? -4.551 -13.789 -9.32 1 89.19 96 LEU A C 1
ATOM 742 O O . LEU A 1 96 ? -3.609 -14.531 -9.039 1 89.19 96 LEU A O 1
ATOM 746 N N . CYS A 1 97 ? -4.957 -12.805 -8.68 1 93.69 97 CYS A N 1
ATOM 747 C CA . CYS A 1 97 ? -4.523 -12.672 -7.297 1 93.69 97 CYS A CA 1
ATOM 748 C C . CYS A 1 97 ? -5.562 -13.258 -6.344 1 93.69 97 CYS A C 1
ATOM 750 O O . CYS A 1 97 ? -6.723 -12.852 -6.359 1 93.69 97 CYS A O 1
ATOM 752 N N . LYS A 1 98 ? -5.188 -14.234 -5.508 1 96.56 98 LYS A N 1
ATOM 753 C CA . LYS A 1 98 ? -6.105 -14.945 -4.621 1 96.56 98 LYS A CA 1
ATOM 754 C C . LYS A 1 98 ? -5.406 -15.383 -3.338 1 96.56 98 LYS A C 1
ATOM 756 O O . LYS A 1 98 ? -4.18 -15.312 -3.236 1 96.56 98 LYS A O 1
ATOM 7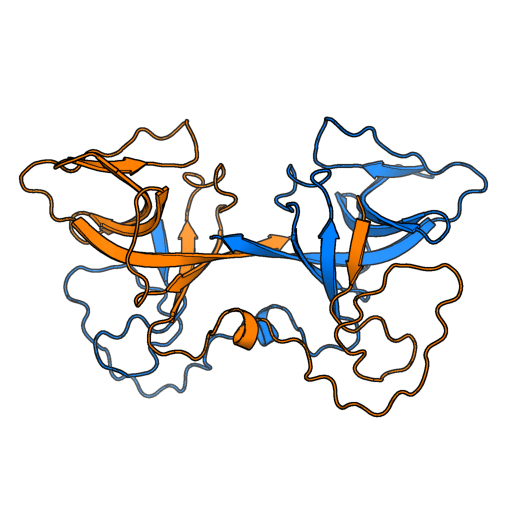61 N N . ILE A 1 99 ? -6.215 -15.75 -2.432 1 97.56 99 ILE A N 1
ATOM 762 C CA . ILE A 1 99 ? -5.715 -16.453 -1.251 1 97.56 99 ILE A CA 1
ATOM 763 C C . ILE A 1 99 ? -5.676 -17.953 -1.515 1 97.56 99 ILE A C 1
ATOM 765 O O . ILE A 1 99 ? -6.68 -18.547 -1.91 1 97.56 99 ILE A O 1
ATOM 769 N N . LEU A 1 100 ? -4.539 -18.547 -1.309 1 96.94 100 LEU A N 1
ATOM 770 C CA . LEU A 1 100 ? -4.352 -19.984 -1.501 1 96.94 100 LEU A CA 1
ATOM 771 C C . LEU A 1 100 ? -4.777 -20.75 -0.258 1 96.94 100 LEU A C 1
ATOM 773 O O . LEU A 1 100 ? -4.305 -20.469 0.846 1 96.94 100 LEU A O 1
ATOM 777 N N . ILE A 1 101 ? -5.727 -21.641 -0.437 1 97.12 101 ILE A N 1
ATOM 778 C CA . ILE A 1 101 ? -6.141 -22.531 0.646 1 97.12 101 ILE A CA 1
ATOM 779 C C . ILE A 1 101 ? -5.812 -23.969 0.281 1 97.12 101 ILE A C 1
ATOM 781 O O . ILE A 1 101 ? -6.301 -24.484 -0.727 1 97.12 101 ILE A O 1
ATOM 785 N N . LEU A 1 102 ? -4.953 -24.516 1.042 1 94.25 102 LEU A N 1
ATOM 786 C CA . LEU A 1 102 ? -4.586 -25.906 0.883 1 94.25 102 LEU A CA 1
ATOM 787 C C . LEU A 1 102 ? -5.312 -26.781 1.906 1 94.25 102 LEU A C 1
ATOM 789 O O . LEU A 1 102 ? -5.148 -26.594 3.113 1 94.25 102 LEU A O 1
ATOM 793 N N . GLN A 1 103 ? -6.238 -27.562 1.443 1 90.19 103 GLN A N 1
ATOM 794 C CA . GLN A 1 103 ? -6.988 -28.484 2.287 1 90.19 103 GLN A CA 1
ATOM 795 C C . GLN A 1 103 ? -6.785 -29.938 1.833 1 90.19 103 GLN A C 1
ATOM 797 O O . GLN A 1 103 ? -7.52 -30.422 0.977 1 90.19 103 GLN A O 1
ATOM 802 N N . GLY A 1 104 ? -5.859 -30.688 2.5 1 85.62 104 GLY A N 1
ATOM 803 C CA . GLY A 1 104 ? -5.555 -32.031 2.045 1 85.62 104 GLY A CA 1
ATOM 804 C C . GLY A 1 104 ? -5.098 -32.094 0.599 1 85.62 104 GLY A C 1
ATOM 805 O O . GLY A 1 104 ? -4.109 -31.453 0.231 1 85.62 104 GLY A O 1
ATOM 806 N N . ASP A 1 105 ? -5.93 -32.781 -0.191 1 82.81 105 ASP A N 1
ATOM 807 C CA . ASP A 1 105 ? -5.578 -32.938 -1.6 1 82.81 105 ASP A CA 1
ATOM 808 C C . ASP A 1 105 ? -6.297 -31.891 -2.459 1 82.81 105 ASP A C 1
ATOM 810 O O . ASP A 1 105 ? -6.176 -31.906 -3.686 1 82.81 105 ASP A O 1
ATOM 814 N N . HIS A 1 106 ? -6.934 -30.984 -1.699 1 89.06 106 HIS A N 1
ATOM 815 C CA . HIS A 1 106 ? -7.719 -29.984 -2.43 1 89.06 106 HIS A CA 1
ATOM 816 C C . HIS A 1 106 ? -7.078 -28.609 -2.346 1 89.06 106 HIS A C 1
ATOM 818 O O . HIS A 1 106 ? -6.504 -28.25 -1.315 1 89.06 106 HIS A O 1
ATOM 824 N N . VAL A 1 107 ? -7.039 -27.984 -3.498 1 93.06 107 VAL A N 1
ATOM 825 C CA . VAL A 1 107 ? -6.555 -26.609 -3.588 1 93.06 107 VAL A CA 1
ATOM 826 C C . VAL A 1 107 ? -7.711 -25.672 -3.936 1 93.06 107 VAL A C 1
ATOM 828 O O . VAL A 1 107 ? -8.477 -25.938 -4.863 1 93.06 107 VAL A O 1
ATOM 831 N N . VAL A 1 108 ? -7.867 -24.656 -3.109 1 95.56 108 VAL A N 1
ATOM 832 C CA . VAL A 1 108 ? -8.906 -23.656 -3.346 1 95.56 108 VAL A CA 1
ATOM 833 C C . VAL A 1 108 ? -8.273 -22.266 -3.457 1 95.56 108 VAL A C 1
ATOM 835 O O . VAL A 1 108 ? -7.375 -21.922 -2.682 1 95.56 108 VAL A O 1
ATOM 838 N N . LEU A 1 109 ? -8.672 -21.484 -4.422 1 95.44 109 LEU A N 1
ATOM 839 C CA . LEU A 1 109 ? -8.32 -20.078 -4.551 1 95.44 109 LEU A CA 1
ATOM 840 C C . LEU A 1 109 ? -9.461 -19.188 -4.09 1 95.44 109 LEU A C 1
ATOM 842 O O . LEU A 1 109 ? -10.516 -19.141 -4.734 1 95.44 109 LEU A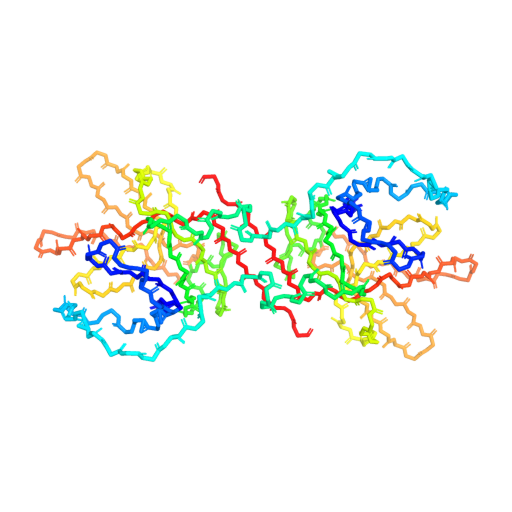 O 1
ATOM 846 N N . LYS A 1 110 ? -9.172 -18.516 -3.027 1 97.06 110 LYS A N 1
ATOM 847 C CA . LYS A 1 110 ? -10.234 -17.688 -2.438 1 97.06 110 LYS A CA 1
ATOM 848 C C . LYS A 1 110 ? -9.984 -16.203 -2.689 1 97.06 110 LYS A C 1
ATOM 850 O O . LYS A 1 110 ? -8.844 -15.742 -2.645 1 97.06 110 LYS A O 1
ATOM 855 N N . SER A 1 111 ? -11.086 -15.516 -2.926 1 96.5 111 SER A N 1
ATOM 856 C CA . SER A 1 111 ? -11.039 -14.055 -2.885 1 96.5 111 SER A CA 1
ATOM 857 C C . SER A 1 111 ? -11.203 -13.539 -1.46 1 96.5 111 SER A C 1
ATOM 859 O O . SER A 1 111 ? -11.766 -14.227 -0.603 1 96.5 111 SER A O 1
ATOM 861 N N . ALA A 1 112 ? -10.656 -12.359 -1.219 1 96.56 112 ALA A N 1
ATOM 862 C CA . ALA A 1 112 ? -10.859 -11.734 0.089 1 96.56 112 ALA A CA 1
ATOM 863 C C . ALA A 1 112 ? -12.188 -11 0.144 1 96.56 112 ALA A C 1
ATOM 865 O O . ALA A 1 112 ? -12.75 -10.789 1.224 1 96.56 112 ALA A O 1
ATOM 866 N N . ASN A 1 113 ? -12.641 -10.516 -0.947 1 95.62 113 ASN A N 1
ATOM 867 C CA . ASN A 1 113 ? -13.977 -9.945 -1.082 1 95.62 113 ASN A CA 1
ATOM 868 C C . ASN A 1 113 ? -15.047 -11.031 -1.146 1 95.62 113 ASN A C 1
ATOM 870 O O . ASN A 1 113 ? -15.055 -11.844 -2.07 1 95.62 113 ASN A O 1
ATOM 874 N N . PRO A 1 114 ? -15.93 -11.008 -0.216 1 94.81 114 PRO A N 1
ATOM 875 C CA . PRO A 1 114 ? -16.922 -12.078 -0.153 1 94.81 114 PRO A CA 1
ATOM 876 C C . PRO A 1 114 ? -17.875 -12.078 -1.351 1 94.81 114 PRO A C 1
ATOM 878 O O . PRO A 1 114 ? -18.578 -13.062 -1.581 1 94.81 114 PRO A O 1
ATOM 881 N N . ALA A 1 115 ? -17.922 -11.047 -2.027 1 95.19 115 ALA A N 1
ATOM 882 C CA . ALA A 1 115 ? -18.797 -10.961 -3.201 1 95.19 115 ALA A CA 1
ATOM 883 C C . ALA A 1 115 ? -18.328 -11.914 -4.301 1 95.19 115 ALA A C 1
ATOM 885 O O . ALA A 1 115 ? -19.047 -12.172 -5.258 1 95.19 115 ALA A O 1
ATOM 886 N N . TYR A 1 116 ? -17.109 -12.484 -4.242 1 94.31 116 TYR A N 1
ATOM 887 C CA . TYR A 1 116 ? -16.516 -13.375 -5.238 1 94.31 116 TYR A CA 1
ATOM 888 C C . TYR A 1 116 ? -16.422 -14.797 -4.707 1 94.31 116 TYR A C 1
ATOM 890 O O . TYR A 1 116 ? -15.766 -15.047 -3.689 1 94.31 116 TYR A O 1
ATOM 898 N N . PRO A 1 117 ? -16.984 -15.719 -5.312 1 92.38 117 PRO A N 1
ATOM 899 C CA . PRO A 1 117 ? -16.938 -17.109 -4.844 1 92.38 117 PRO A CA 1
ATOM 900 C C . PRO A 1 117 ? -15.547 -17.719 -4.973 1 92.38 117 PRO A C 1
ATOM 902 O O . PRO A 1 117 ? -14.766 -17.312 -5.836 1 92.38 117 PRO A O 1
ATOM 905 N N . PRO A 1 118 ? -15.344 -18.688 -4.066 1 92.81 118 PRO A N 1
ATOM 906 C CA . PRO A 1 118 ? -14.078 -19.422 -4.211 1 92.81 118 PRO A CA 1
ATOM 907 C C . PRO A 1 118 ? -14 -20.219 -5.512 1 92.81 118 PRO A C 1
ATOM 909 O O . PRO A 1 118 ? -15.031 -20.656 -6.031 1 92.81 118 PRO A O 1
ATOM 912 N N . ARG A 1 119 ? -12.766 -20.328 -5.953 1 90.06 119 ARG A N 1
ATOM 913 C CA . ARG A 1 119 ? -12.508 -21.141 -7.129 1 90.06 119 ARG A CA 1
ATOM 914 C C . ARG A 1 119 ? -11.836 -22.453 -6.742 1 90.06 119 ARG A C 1
ATOM 916 O O . ARG A 1 119 ? -10.742 -22.453 -6.172 1 90.06 119 ARG A O 1
ATOM 923 N N . HIS A 1 120 ? -12.555 -23.578 -7.031 1 90.56 120 HIS A N 1
ATOM 924 C CA . HIS A 1 120 ? -11.977 -24.891 -6.816 1 90.56 120 HIS A CA 1
ATOM 925 C C . HIS A 1 120 ? -11.258 -25.391 -8.062 1 90.56 120 HIS A C 1
ATOM 927 O O . HIS A 1 120 ? -11.758 -25.219 -9.18 1 90.56 120 HIS A O 1
ATOM 933 N N . ILE A 1 121 ? -10.109 -25.844 -7.793 1 87.06 121 ILE A N 1
ATOM 934 C CA . ILE A 1 121 ? -9.352 -26.359 -8.93 1 87.06 121 ILE A CA 1
ATOM 935 C C . ILE A 1 121 ? -9.812 -27.766 -9.273 1 87.06 121 ILE A C 1
ATOM 937 O O . ILE A 1 121 ? -9.68 -28.688 -8.461 1 87.06 121 ILE A O 1
ATOM 941 N N . LEU A 1 122 ? -10.414 -27.766 -10.438 1 80.5 122 LEU A N 1
ATOM 942 C CA . LEU A 1 122 ? -10.953 -29.047 -10.891 1 80.5 122 LEU A CA 1
ATOM 943 C C . LEU A 1 122 ? -9.883 -29.875 -11.586 1 80.5 122 LEU A C 1
ATOM 945 O O . LEU A 1 122 ? -8.836 -29.344 -11.961 1 80.5 122 LEU A O 1
ATOM 949 N N . GLU A 1 123 ? -10.359 -31.141 -11.727 1 80.25 123 GLU A N 1
ATOM 950 C CA . GLU A 1 123 ? -9.5 -32.031 -12.5 1 80.25 123 GLU A CA 1
ATOM 951 C C . GLU A 1 123 ? -9.32 -31.531 -13.93 1 80.25 123 GLU A C 1
ATOM 953 O O . GLU A 1 123 ? -10.281 -31.062 -14.555 1 80.25 123 GLU A O 1
ATOM 958 N N . GLY A 1 124 ? -8.25 -31.312 -14.445 1 84.06 124 GLY A N 1
ATOM 959 C CA . GLY A 1 124 ? -8 -30.844 -15.797 1 84.06 124 GLY A CA 1
ATOM 960 C C . GLY A 1 124 ? -7.488 -29.422 -15.859 1 84.06 124 GLY A C 1
ATOM 961 O O . GLY A 1 124 ? -6.953 -29 -16.891 1 84.06 124 GLY A O 1
ATOM 962 N N . GLU A 1 125 ? -7.879 -28.703 -14.844 1 85.06 125 GLU A N 1
ATOM 963 C CA . GLU A 1 125 ? -7.352 -27.344 -14.812 1 85.06 125 GLU A CA 1
ATOM 964 C C . GLU A 1 125 ? -5.898 -27.312 -14.352 1 85.06 125 GLU A C 1
ATOM 966 O O . GLU A 1 125 ? -5.492 -28.141 -13.523 1 85.06 125 GLU A O 1
ATOM 971 N N . GLU A 1 126 ? -5.223 -26.391 -15.055 1 87.94 126 GLU A N 1
ATOM 972 C CA . GLU A 1 126 ? -3.816 -26.25 -14.688 1 87.94 126 GLU A CA 1
ATOM 973 C C . GLU A 1 126 ? -3.6 -25.016 -13.805 1 87.94 126 GLU A C 1
ATOM 975 O O . GLU A 1 126 ? -3.953 -23.906 -14.195 1 87.94 126 GLU A O 1
ATOM 980 N N . LEU A 1 127 ? -3.156 -25.25 -12.609 1 89.69 127 LEU A N 1
ATOM 981 C CA . LEU A 1 127 ? -2.854 -24.188 -11.672 1 89.69 127 LEU A CA 1
ATOM 982 C C . LEU A 1 127 ? -1.347 -24.016 -11.508 1 89.69 127 LEU A C 1
ATOM 984 O O . LEU A 1 127 ? -0.625 -24.984 -11.305 1 89.69 127 LEU A O 1
ATOM 988 N N . SER A 1 128 ? -0.9 -22.797 -11.75 1 88.06 128 SER A N 1
ATOM 989 C CA . SER A 1 128 ? 0.486 -22.453 -11.461 1 88.06 128 SER A CA 1
ATOM 990 C C . SER A 1 128 ? 0.568 -21.25 -10.516 1 88.06 128 SER A C 1
ATOM 992 O O . SER A 1 128 ? -0.135 -20.266 -10.695 1 88.06 128 SER A O 1
ATOM 994 N N . ILE A 1 129 ? 1.41 -21.453 -9.484 1 91.38 129 ILE A N 1
ATOM 995 C CA . ILE A 1 129 ? 1.641 -20.328 -8.57 1 91.38 129 ILE A CA 1
ATOM 996 C C . ILE A 1 129 ? 2.834 -19.516 -9.047 1 91.38 129 ILE A C 1
ATOM 998 O O . ILE A 1 129 ? 3.939 -20.031 -9.195 1 91.38 129 ILE A O 1
ATOM 1002 N N . TRP A 1 130 ? 2.605 -18.203 -9.258 1 87.56 130 TRP A N 1
ATOM 1003 C CA . TRP A 1 130 ? 3.641 -17.344 -9.812 1 87.56 130 TRP A CA 1
ATOM 1004 C C . TRP A 1 130 ? 4.359 -16.562 -8.703 1 87.56 130 TRP A C 1
ATOM 1006 O O . TRP A 1 130 ? 5.289 -15.812 -8.977 1 87.56 130 TRP A O 1
ATOM 1016 N N . GLY A 1 131 ? 3.961 -16.734 -7.469 1 92.75 131 GLY A N 1
ATOM 1017 C CA . GLY A 1 131 ? 4.664 -16.141 -6.34 1 92.75 131 GLY A CA 1
ATOM 1018 C C . GLY A 1 131 ? 3.736 -15.727 -5.215 1 92.75 131 GLY A C 1
ATOM 1019 O O . GLY A 1 131 ? 2.514 -15.758 -5.363 1 92.75 131 GLY A O 1
ATOM 1020 N N . VAL A 1 132 ? 4.383 -15.359 -4.098 1 96.88 132 VAL A N 1
ATOM 1021 C CA . VAL A 1 132 ? 3.668 -14.922 -2.902 1 96.88 132 VAL A CA 1
ATOM 1022 C C . VAL A 1 132 ? 3.719 -13.398 -2.797 1 96.88 132 VAL A C 1
ATOM 1024 O O . VAL A 1 132 ? 4.789 -12.797 -2.934 1 96.88 132 VAL A O 1
ATOM 1027 N N . VAL A 1 133 ? 2.545 -12.828 -2.641 1 96.25 133 VAL A N 1
ATOM 1028 C CA . VAL A 1 133 ? 2.475 -11.383 -2.469 1 96.25 133 VAL A CA 1
ATOM 1029 C C . VAL A 1 133 ? 2.984 -11 -1.08 1 96.25 133 VAL A C 1
ATOM 1031 O O . VAL A 1 133 ? 2.486 -11.508 -0.07 1 96.25 133 VAL A O 1
ATOM 1034 N N . ARG A 1 134 ? 3.914 -10.039 -1.05 1 96.69 134 ARG A N 1
ATOM 1035 C CA . ARG A 1 134 ? 4.562 -9.703 0.214 1 96.69 134 ARG A CA 1
ATOM 1036 C C . ARG A 1 134 ? 4.184 -8.297 0.667 1 96.69 134 ARG A C 1
ATOM 1038 O O . ARG A 1 134 ? 4.152 -8.008 1.866 1 96.69 134 ARG A O 1
ATOM 1045 N N . HIS A 1 135 ? 3.979 -7.414 -0.25 1 96.44 135 HIS A N 1
ATOM 1046 C CA . HIS A 1 135 ? 3.633 -6.027 0.04 1 96.44 135 HIS A CA 1
ATOM 1047 C C . HIS A 1 135 ? 2.582 -5.504 -0.935 1 96.44 135 HIS A C 1
ATOM 1049 O O . HIS A 1 135 ? 2.488 -5.984 -2.066 1 96.44 135 HIS A O 1
ATOM 1055 N N . GLY A 1 136 ? 1.768 -4.637 -0.489 1 96.81 136 GLY A N 1
ATOM 1056 C CA . GLY A 1 136 ? 0.846 -3.859 -1.302 1 96.81 136 GLY A CA 1
ATOM 1057 C C . GLY A 1 136 ? 1.051 -2.363 -1.169 1 96.81 136 GLY A C 1
ATOM 1058 O O . GLY A 1 136 ? 1.315 -1.861 -0.075 1 96.81 136 GLY A O 1
ATOM 1059 N N . VAL A 1 137 ? 1.017 -1.691 -2.271 1 95.94 137 VAL A N 1
ATOM 1060 C CA . VAL A 1 137 ? 1.175 -0.241 -2.309 1 95.94 137 VAL A CA 1
ATOM 1061 C C . VAL A 1 137 ? -0.075 0.401 -2.906 1 95.94 137 VAL A C 1
ATOM 1063 O O . VAL A 1 137 ? -0.506 0.034 -4 1 95.94 137 VAL A O 1
ATOM 1066 N N . THR A 1 138 ? -0.655 1.232 -2.15 1 97.19 138 THR A N 1
ATOM 1067 C CA . THR A 1 138 ? -1.836 1.972 -2.586 1 97.19 138 THR A CA 1
ATOM 1068 C C . THR A 1 138 ? -1.523 3.459 -2.719 1 97.19 138 THR A C 1
ATOM 1070 O O . THR A 1 138 ? -0.84 4.035 -1.868 1 97.19 138 THR A O 1
ATOM 1073 N N . SER A 1 139 ? -1.956 4.102 -3.809 1 96.31 139 SER A N 1
ATOM 1074 C CA . SER A 1 139 ? -1.807 5.535 -4.031 1 96.31 139 SER A CA 1
ATOM 1075 C C . SER A 1 139 ? -3.111 6.273 -3.754 1 96.31 139 SER A C 1
ATOM 1077 O O . SER A 1 139 ? -4.191 5.797 -4.109 1 96.31 139 SER A O 1
ATOM 1079 N N . PHE A 1 140 ? -2.877 7.387 -3.078 1 95.19 140 PHE A N 1
ATOM 1080 C CA . PHE A 1 140 ? -4.047 8.188 -2.742 1 95.19 140 PHE A CA 1
ATOM 1081 C C . PHE A 1 140 ? -4.074 9.477 -3.551 1 95.19 140 PHE A C 1
ATOM 1083 O O . PHE A 1 140 ? -3.021 10.016 -3.906 1 95.19 140 PHE A O 1
ATOM 1090 N N . GLU A 1 141 ? -5.152 9.922 -4.074 1 79.38 141 GLU A N 1
ATOM 1091 C CA . GLU A 1 141 ? -5.316 11.164 -4.812 1 79.38 141 GLU A CA 1
ATOM 1092 C C . GLU A 1 141 ? -5.281 12.375 -3.877 1 79.38 141 GLU A C 1
ATOM 1094 O O . GLU A 1 141 ? -5.617 12.258 -2.695 1 79.38 141 GLU A O 1
ATOM 1099 N N . MET B 1 1 ? -10.484 -10.555 -12 1 32.09 1 MET B N 1
ATOM 1100 C CA . MET B 1 1 ? -9.453 -9.68 -11.461 1 32.09 1 MET B CA 1
ATOM 1101 C C . MET B 1 1 ? -8.164 -9.789 -12.266 1 32.09 1 MET B C 1
ATOM 1103 O O . MET B 1 1 ? -7.672 -10.891 -12.508 1 32.09 1 MET B O 1
ATOM 1107 N N . ASN B 1 2 ? -7.93 -8.82 -13.195 1 45.5 2 ASN B N 1
ATOM 1108 C CA . ASN B 1 2 ? -6.746 -8.836 -14.047 1 45.5 2 ASN B CA 1
ATOM 1109 C C . ASN B 1 2 ? -5.523 -8.289 -13.312 1 45.5 2 ASN B C 1
ATOM 1111 O O . ASN B 1 2 ? -5.656 -7.469 -12.406 1 45.5 2 ASN B O 1
ATOM 1115 N N . VAL B 1 3 ? -4.301 -9.117 -13.305 1 44.22 3 VAL B N 1
ATOM 1116 C CA . VAL B 1 3 ? -3.055 -8.672 -12.695 1 44.22 3 VAL B CA 1
ATOM 1117 C C . VAL B 1 3 ? -2.086 -8.203 -13.781 1 44.22 3 VAL B C 1
ATOM 1119 O O . VAL B 1 3 ? -1.888 -8.898 -14.781 1 44.22 3 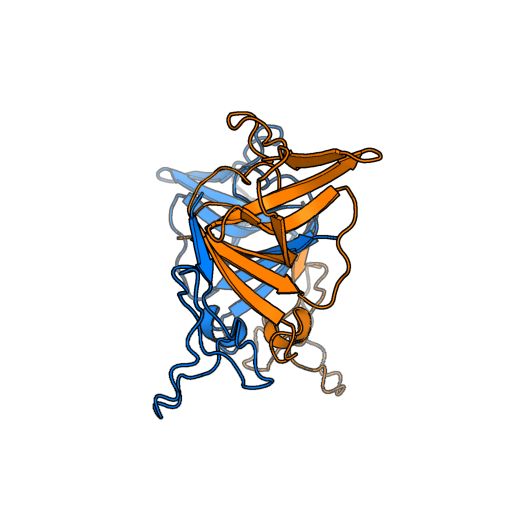VAL B O 1
ATOM 1122 N N . LYS B 1 4 ? -1.749 -6.875 -13.633 1 50.03 4 LYS B N 1
ATOM 1123 C CA . LYS B 1 4 ? -0.714 -6.34 -14.516 1 50.03 4 LYS B CA 1
ATOM 1124 C C . LYS B 1 4 ? 0.649 -6.348 -13.828 1 50.03 4 LYS B C 1
ATOM 1126 O O . LYS B 1 4 ? 0.8 -5.805 -12.734 1 50.03 4 LYS B O 1
ATOM 1131 N N . ILE B 1 5 ? 1.645 -7.215 -14.359 1 46.28 5 ILE B N 1
ATOM 1132 C CA . ILE B 1 5 ? 2.969 -7.301 -13.758 1 46.28 5 ILE B CA 1
ATOM 1133 C C . ILE B 1 5 ? 3.814 -6.109 -14.195 1 46.28 5 ILE B C 1
ATOM 1135 O O . ILE B 1 5 ? 3.928 -5.82 -15.391 1 46.28 5 ILE B O 1
ATOM 1139 N N . LEU B 1 6 ? 4.301 -5.285 -13.391 1 46.94 6 LEU B N 1
ATOM 1140 C CA . LEU B 1 6 ? 4.953 -4.008 -13.656 1 46.94 6 LEU B CA 1
ATOM 1141 C C . LEU B 1 6 ? 6.469 -4.164 -13.68 1 46.94 6 LEU B C 1
ATOM 1143 O O . LEU B 1 6 ? 7.184 -3.254 -14.102 1 46.94 6 LEU B O 1
ATOM 1147 N N . GLY B 1 7 ? 7.234 -5.434 -13.281 1 40.03 7 GLY B N 1
ATOM 1148 C CA . GLY B 1 7 ? 8.672 -5.641 -13.297 1 40.03 7 GLY B CA 1
ATOM 1149 C C . GLY B 1 7 ? 9.07 -7.105 -13.258 1 40.03 7 GLY B C 1
ATOM 1150 O O . GLY B 1 7 ? 8.273 -7.977 -13.617 1 40.03 7 GLY B O 1
ATOM 1151 N N . ARG B 1 8 ? 10.133 -7.758 -12.578 1 39.28 8 ARG B N 1
ATOM 1152 C CA . ARG B 1 8 ? 11.102 -8.781 -12.938 1 39.28 8 ARG B CA 1
ATOM 1153 C C . ARG B 1 8 ? 10.406 -10.039 -13.445 1 39.28 8 ARG B C 1
ATOM 1155 O O . ARG B 1 8 ? 11.055 -11.062 -13.695 1 39.28 8 ARG B O 1
ATOM 1162 N N . LEU B 1 9 ? 9.25 -10.625 -14.234 1 39.47 9 LEU B N 1
ATOM 1163 C CA . LEU B 1 9 ? 9.125 -12.078 -14.227 1 39.47 9 LEU B CA 1
ATOM 1164 C C . LEU B 1 9 ? 9.984 -12.703 -15.32 1 39.47 9 LEU B C 1
ATOM 1166 O O . LEU B 1 9 ? 9.602 -12.711 -16.484 1 39.47 9 LEU B O 1
ATOM 1170 N N . CYS B 1 10 ? 11.406 -12.281 -15.68 1 37.34 10 CYS B N 1
ATOM 1171 C CA . CYS B 1 10 ? 12.008 -12.922 -16.844 1 37.34 10 CYS B CA 1
ATOM 1172 C C . CYS B 1 10 ? 12.336 -14.383 -16.562 1 37.34 10 CYS B C 1
ATOM 1174 O O . CYS B 1 10 ? 12.742 -14.727 -15.461 1 37.34 10 CYS B O 1
ATOM 1176 N N . GLU B 1 11 ? 11.789 -15.234 -17.078 1 36.66 11 GLU B N 1
ATOM 1177 C CA . GLU B 1 11 ? 12.414 -16.547 -17.047 1 36.66 11 GLU B CA 1
ATOM 1178 C C . GLU B 1 11 ? 13.938 -16.438 -16.984 1 36.66 11 GLU B C 1
ATOM 1180 O O . GLU B 1 11 ? 14.586 -17.188 -16.266 1 36.66 11 GLU B O 1
ATOM 1185 N N . SER B 1 12 ? 14.789 -15.875 -18.078 1 34.19 12 SER B N 1
ATOM 1186 C CA . SER B 1 12 ? 16.234 -15.641 -18.016 1 34.19 12 SER B CA 1
ATOM 1187 C C . SER B 1 12 ? 16.578 -14.57 -17 1 34.19 12 SER B C 1
ATOM 1189 O O . SER B 1 12 ? 15.734 -13.766 -16.609 1 34.19 12 SER B O 1
ATOM 1191 N N . GLY B 1 13 ? 17.766 -14.492 -16.156 1 33.56 13 GLY B N 1
ATOM 1192 C CA . GLY B 1 13 ? 18.344 -13.57 -15.188 1 33.56 13 GLY B CA 1
ATOM 1193 C C . GLY B 1 13 ? 17.984 -12.125 -15.453 1 33.56 13 GLY B C 1
ATOM 1194 O O . GLY B 1 13 ? 18.578 -11.211 -14.867 1 33.56 13 GLY B O 1
ATOM 1195 N N . LYS B 1 14 ? 17.75 -11.805 -16.734 1 33.53 14 LYS B N 1
ATOM 1196 C CA . LYS B 1 14 ? 17.812 -10.391 -17.062 1 33.53 14 LYS B CA 1
ATOM 1197 C C . LYS B 1 14 ? 16.641 -9.633 -16.438 1 33.53 14 LYS B C 1
ATOM 1199 O O . LYS B 1 14 ? 15.562 -10.195 -16.219 1 33.53 14 LYS B O 1
ATOM 1204 N N . VAL B 1 15 ? 17.047 -8.453 -15.93 1 31.94 15 VAL B N 1
ATOM 1205 C CA . VAL B 1 15 ? 16.266 -7.418 -15.266 1 31.94 15 VAL B CA 1
ATOM 1206 C C . VAL B 1 15 ? 15.023 -7.102 -16.078 1 31.94 15 VAL B C 1
ATOM 1208 O O . VAL B 1 15 ? 15.117 -6.75 -17.266 1 31.94 15 VAL B O 1
ATOM 1211 N N . ILE B 1 16 ? 13.914 -7.91 -16.203 1 33.56 16 ILE B N 1
ATOM 1212 C CA . ILE B 1 16 ? 12.672 -7.676 -16.938 1 33.56 16 ILE B CA 1
ATOM 1213 C C . ILE B 1 16 ? 12.148 -6.273 -16.625 1 33.56 16 ILE B C 1
ATOM 1215 O O . ILE B 1 16 ? 11.961 -5.918 -15.469 1 33.56 16 ILE B O 1
ATOM 1219 N N . PRO B 1 17 ? 12.242 -5.348 -17.562 1 34.19 17 PRO B N 1
ATOM 1220 C CA . PRO B 1 17 ? 11.516 -4.074 -17.453 1 34.19 17 PRO B CA 1
ATOM 1221 C C . PRO B 1 17 ? 10.102 -4.242 -16.922 1 34.19 17 PRO B C 1
ATOM 1223 O O . PRO B 1 17 ? 9.57 -5.355 -16.891 1 34.19 17 PRO B O 1
ATOM 1226 N N . PHE B 1 18 ? 9.492 -3.178 -16.625 1 34.56 18 PHE B N 1
ATOM 1227 C CA . PHE B 1 18 ? 8.117 -2.975 -16.172 1 34.56 18 PHE B CA 1
ATOM 1228 C C . PHE B 1 18 ? 7.141 -3.766 -17.031 1 34.56 18 PHE B C 1
ATOM 1230 O O . PHE B 1 18 ? 7.074 -3.568 -18.25 1 34.56 18 PHE B O 1
ATOM 1237 N N . TYR B 1 19 ? 7.27 -5.051 -17.062 1 34.28 19 TYR B N 1
ATOM 1238 C CA . TYR B 1 19 ? 6.375 -5.691 -18.016 1 34.28 19 TYR B CA 1
ATOM 1239 C C . TYR B 1 19 ? 4.918 -5.539 -17.594 1 34.28 19 TYR B C 1
ATOM 1241 O O . TYR B 1 19 ? 4.598 -5.664 -16.422 1 34.28 19 TYR B O 1
ATOM 1249 N N . THR B 1 20 ? 4.273 -4.543 -18.188 1 35.88 20 THR B N 1
ATOM 1250 C CA . THR B 1 20 ? 2.824 -4.672 -18.25 1 35.88 20 THR B CA 1
ATOM 1251 C C . THR B 1 20 ? 2.424 -6.066 -18.734 1 35.88 20 THR B C 1
ATOM 1253 O O . THR B 1 20 ? 2.668 -6.422 -19.875 1 35.88 20 THR B O 1
ATOM 1256 N N . PHE B 1 21 ? 2.932 -7.121 -18.359 1 33.31 21 PHE B N 1
ATOM 1257 C CA . PHE B 1 21 ? 2.381 -8.312 -18.984 1 33.31 21 PHE B CA 1
ATOM 1258 C C . PHE B 1 21 ? 0.865 -8.359 -18.828 1 33.31 21 PHE B C 1
ATOM 1260 O O . PHE B 1 21 ? 0.34 -8.109 -17.75 1 33.31 21 PHE B O 1
ATOM 1267 N N . LYS B 1 22 ? 0.168 -7.969 -19.938 1 36.88 22 LYS B N 1
ATOM 1268 C CA . LYS B 1 22 ? -1.029 -8.781 -20.125 1 36.88 22 LYS B CA 1
ATOM 1269 C C . LYS B 1 22 ? -0.696 -10.273 -20.078 1 36.88 22 LYS B C 1
ATOM 1271 O O . LYS B 1 22 ? 0.236 -10.734 -20.734 1 36.88 22 LYS B O 1
ATOM 1276 N N . ILE B 1 23 ? -0.769 -11.055 -19.047 1 35 23 ILE B N 1
ATOM 1277 C CA . ILE B 1 23 ? -0.584 -12.5 -19 1 35 23 ILE B CA 1
ATOM 1278 C C . ILE B 1 23 ? -1.088 -13.117 -20.297 1 35 23 ILE B C 1
ATOM 1280 O O . ILE B 1 23 ? -2.297 -13.18 -20.547 1 35 23 ILE B O 1
ATOM 1284 N N . PRO B 1 24 ? -0.591 -12.93 -21.766 1 32.38 24 PRO B N 1
ATOM 1285 C CA . PRO B 1 24 ? -0.975 -13.953 -22.75 1 32.38 24 PRO B CA 1
ATOM 1286 C C . PRO B 1 24 ? -0.432 -15.336 -22.406 1 32.38 24 PRO B C 1
ATOM 1288 O O . PRO B 1 24 ? 0.504 -15.453 -21.609 1 32.38 24 PRO B O 1
ATOM 1291 N N . ALA B 1 25 ? -0.931 -16.5 -23.062 1 32.28 25 ALA B N 1
ATOM 1292 C CA . ALA B 1 25 ? -0.445 -17.891 -23.062 1 32.28 25 ALA B CA 1
ATOM 1293 C C . ALA B 1 25 ? 1.076 -17.938 -23.172 1 32.28 25 ALA B C 1
ATOM 1295 O O . ALA B 1 25 ? 1.735 -18.656 -22.422 1 32.28 25 ALA B O 1
ATOM 1296 N N . GLY B 1 26 ? 1.672 -17.734 -24.547 1 30.86 26 GLY B N 1
ATOM 1297 C CA . GLY B 1 26 ? 2.967 -17.938 -25.172 1 30.86 26 GLY B CA 1
ATOM 1298 C C . GLY B 1 26 ? 3.977 -16.859 -24.828 1 30.86 26 GLY B C 1
ATOM 1299 O O . GLY B 1 26 ? 3.848 -15.719 -25.281 1 30.86 26 GLY B O 1
ATOM 1300 N N . PHE B 1 27 ? 4.535 -16.766 -23.719 1 34.97 27 PHE B N 1
ATOM 1301 C CA . PHE B 1 27 ? 5.414 -15.758 -23.141 1 34.97 27 PHE B CA 1
ATOM 1302 C C . PHE B 1 27 ? 6.664 -15.578 -24 1 34.97 27 PHE B C 1
ATOM 1304 O O . PHE B 1 27 ? 7.586 -16.391 -23.938 1 34.97 27 PHE B O 1
ATOM 1311 N N . PRO B 1 28 ? 6.578 -15.242 -25.375 1 29.56 28 PRO B N 1
ATOM 1312 C CA . PRO B 1 28 ? 7.852 -14.969 -26.047 1 29.56 28 PRO B CA 1
ATOM 1313 C C . PRO B 1 28 ? 8.594 -13.781 -25.438 1 29.56 28 PRO B C 1
ATOM 1315 O O . PRO B 1 28 ? 7.973 -12.867 -24.891 1 29.56 28 PRO B O 1
ATOM 1318 N N . ASN B 1 29 ? 9.828 -13.891 -24.875 1 33.41 29 ASN B N 1
ATOM 1319 C CA . ASN B 1 29 ? 10.891 -13.07 -24.312 1 33.41 29 ASN B CA 1
ATOM 1320 C C . ASN B 1 29 ? 11.352 -12 -25.297 1 33.41 29 ASN B C 1
ATOM 1322 O O . ASN B 1 29 ? 12.125 -12.281 -26.219 1 33.41 29 ASN B O 1
ATOM 1326 N N . PRO B 1 30 ? 10.695 -11.258 -26.188 1 31.56 30 PRO B N 1
ATOM 1327 C CA . PRO B 1 30 ? 11.664 -10.711 -27.141 1 31.56 30 PRO B CA 1
ATOM 1328 C C . PRO B 1 30 ? 12.695 -9.797 -26.484 1 31.56 30 PRO B C 1
ATOM 1330 O O . PRO B 1 30 ? 12.453 -9.258 -25.406 1 31.56 30 PRO B O 1
ATOM 1333 N N . ALA B 1 31 ? 14.062 -9.461 -26.969 1 32.59 31 ALA B N 1
ATOM 1334 C CA . ALA B 1 31 ? 15.32 -8.719 -27.047 1 32.59 31 ALA B CA 1
ATOM 1335 C C . ALA B 1 31 ? 15.07 -7.211 -27 1 32.59 31 ALA B C 1
ATOM 1337 O O . ALA B 1 31 ? 15.977 -6.422 -27.266 1 32.59 31 ALA B O 1
ATOM 1338 N N . ALA B 1 32 ? 1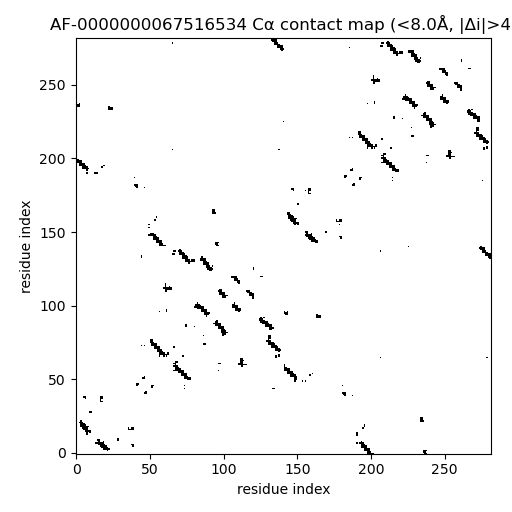3.914 -6.531 -26.984 1 32.19 32 ALA B N 1
ATOM 1339 C CA . ALA B 1 32 ? 14.18 -5.219 -27.562 1 32.19 32 ALA B CA 1
ATOM 1340 C C . ALA B 1 32 ? 15.062 -4.383 -26.641 1 32.19 32 ALA B C 1
ATOM 1342 O O . ALA B 1 32 ? 14.977 -4.488 -25.422 1 32.19 32 ALA B O 1
ATOM 1343 N N . ASP B 1 33 ? 16.125 -3.66 -26.938 1 34.19 33 ASP B N 1
ATOM 1344 C CA . ASP B 1 33 ? 17.281 -2.803 -26.656 1 34.19 33 ASP B CA 1
ATOM 1345 C C . ASP B 1 33 ? 16.906 -1.672 -25.703 1 34.19 33 ASP B C 1
ATOM 1347 O O . ASP B 1 33 ? 17.734 -0.8 -25.406 1 34.19 33 ASP B O 1
ATOM 1351 N N . HIS B 1 34 ? 15.648 -1.18 -25.547 1 38.44 34 HIS B N 1
ATOM 1352 C CA . HIS B 1 34 ? 15.539 0.099 -24.844 1 38.44 34 HIS B CA 1
ATOM 1353 C C . HIS B 1 34 ? 15.711 -0.073 -23.344 1 38.44 34 HIS B C 1
ATOM 1355 O O . HIS B 1 34 ? 15.133 -0.992 -22.75 1 38.44 34 HIS B O 1
ATOM 1361 N N . ILE B 1 35 ? 16.766 0.37 -22.703 1 39.81 35 ILE B N 1
ATOM 1362 C CA . ILE B 1 35 ? 17.172 0.439 -21.312 1 39.81 35 ILE B CA 1
ATOM 1363 C C . ILE B 1 35 ? 15.969 0.779 -20.438 1 39.81 35 ILE B C 1
ATOM 1365 O O . ILE B 1 35 ? 15.516 1.926 -20.406 1 39.81 35 ILE B O 1
ATOM 1369 N N . GLU B 1 36 ? 14.852 0.175 -20.453 1 46.16 36 GLU B N 1
ATOM 1370 C CA . GLU B 1 36 ? 13.727 0.552 -19.609 1 46.16 36 GLU B CA 1
ATOM 1371 C C . GLU B 1 36 ? 14.133 0.628 -18.141 1 46.16 36 GLU B C 1
ATOM 1373 O O . GLU B 1 36 ? 14.898 -0.211 -17.656 1 46.16 36 GLU B O 1
ATOM 1378 N N . GLN B 1 37 ? 14.297 1.9 -17.609 1 58.53 37 GLN B N 1
ATOM 1379 C CA . GLN B 1 37 ? 14.602 2.178 -16.203 1 58.53 37 GLN B CA 1
ATOM 1380 C C . GLN B 1 37 ? 13.867 1.214 -15.289 1 58.53 37 GLN B C 1
ATOM 1382 O O . GLN B 1 37 ? 12.719 0.848 -15.547 1 58.53 37 GLN B O 1
ATOM 1387 N N . ASP B 1 38 ? 14.648 0.511 -14.445 1 71 38 ASP B N 1
ATOM 1388 C CA . ASP B 1 38 ? 14.094 -0.406 -13.453 1 71 38 ASP B CA 1
ATOM 1389 C C . ASP B 1 38 ? 13.031 0.284 -12.602 1 71 38 ASP B C 1
ATOM 1391 O O . ASP B 1 38 ? 13.125 1.487 -12.344 1 71 38 ASP B O 1
ATOM 1395 N N . PHE B 1 39 ? 12.039 -0.377 -12.367 1 80.12 39 PHE B N 1
ATOM 1396 C CA . PHE B 1 39 ? 11 0.11 -11.469 1 80.12 39 PHE B CA 1
ATOM 1397 C C . PHE B 1 39 ? 11.57 0.415 -10.094 1 80.12 39 PHE B C 1
ATOM 1399 O O . PHE B 1 39 ? 12.461 -0.288 -9.617 1 80.12 39 PHE B O 1
ATOM 1406 N N . SER B 1 40 ? 11.156 1.479 -9.562 1 86.94 40 SER B N 1
ATOM 1407 C CA . SER B 1 40 ? 11.586 1.914 -8.242 1 86.94 40 SER B CA 1
ATOM 1408 C C . SER B 1 40 ? 10.438 2.568 -7.477 1 86.94 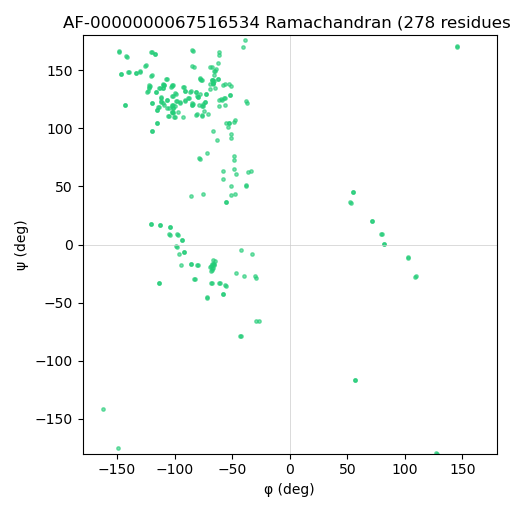40 SER B C 1
ATOM 1410 O O . SER B 1 40 ? 9.875 3.568 -7.93 1 86.94 40 SER B O 1
ATOM 1412 N N . PHE B 1 41 ? 10.102 1.973 -6.316 1 91.81 41 PHE B N 1
ATOM 1413 C CA . PHE B 1 41 ? 9.086 2.619 -5.488 1 91.81 41 PHE B CA 1
ATOM 1414 C C . PHE B 1 41 ? 9.617 3.934 -4.922 1 91.81 41 PHE B C 1
ATOM 1416 O O . PHE B 1 41 ? 8.852 4.887 -4.742 1 91.81 41 PHE B O 1
ATOM 1423 N N . ASP B 1 42 ? 10.961 3.975 -4.645 1 89.56 42 ASP B N 1
ATOM 1424 C CA . ASP B 1 42 ? 11.555 5.215 -4.16 1 89.56 42 ASP B CA 1
ATOM 1425 C C . ASP B 1 42 ? 11.32 6.359 -5.148 1 89.56 42 ASP B C 1
ATOM 1427 O O . ASP B 1 42 ? 10.984 7.473 -4.75 1 89.56 42 ASP B O 1
ATOM 1431 N N . ARG B 1 43 ? 11.484 6.059 -6.367 1 89.75 43 ARG B N 1
ATOM 1432 C CA . ARG B 1 43 ? 11.258 7.062 -7.398 1 89.75 43 ARG B CA 1
ATOM 1433 C C . ARG B 1 43 ? 9.766 7.355 -7.562 1 89.75 43 ARG B C 1
ATOM 1435 O O . ARG B 1 43 ? 9.359 8.516 -7.637 1 89.75 43 ARG B O 1
ATOM 1442 N N . LEU B 1 44 ? 8.961 6.273 -7.602 1 89.88 44 LEU B N 1
ATOM 1443 C CA . LEU B 1 44 ? 7.523 6.422 -7.781 1 89.88 44 LEU B CA 1
ATOM 1444 C C . LEU B 1 44 ? 6.934 7.324 -6.703 1 89.88 44 LEU B C 1
ATOM 1446 O O . LEU B 1 44 ? 6.039 8.125 -6.98 1 89.88 44 LEU B O 1
ATOM 1450 N N . MET B 1 45 ? 7.512 7.211 -5.547 1 93.38 45 MET B N 1
ATOM 1451 C CA . MET B 1 45 ? 6.922 7.91 -4.41 1 93.38 45 MET B CA 1
ATOM 1452 C C . MET B 1 45 ? 7.738 9.141 -4.043 1 93.38 45 MET B C 1
ATOM 1454 O O . MET B 1 45 ? 7.52 9.75 -2.992 1 93.38 45 MET B O 1
ATOM 1458 N N . ASP B 1 46 ? 8.68 9.484 -4.855 1 91.19 46 ASP B N 1
ATOM 1459 C CA . ASP B 1 46 ? 9.5 10.68 -4.707 1 91.19 46 ASP B CA 1
ATOM 1460 C C . ASP B 1 46 ? 10.164 10.719 -3.33 1 91.19 46 ASP B C 1
ATOM 1462 O O . ASP B 1 46 ? 10.18 11.766 -2.672 1 91.19 46 ASP B O 1
ATOM 1466 N N . LEU B 1 47 ? 10.719 9.547 -2.928 1 88 47 LEU B N 1
ATOM 1467 C CA . LEU B 1 47 ? 11.188 9.375 -1.556 1 88 47 LEU B CA 1
ATOM 1468 C C . LEU B 1 47 ? 12.391 10.266 -1.274 1 88 47 LEU B C 1
ATOM 1470 O O . LEU B 1 47 ? 12.703 10.547 -0.115 1 88 47 LEU B O 1
ATOM 1474 N N . ARG B 1 48 ? 13.094 10.727 -2.309 1 83.25 48 ARG B N 1
ATOM 1475 C CA . ARG B 1 48 ? 14.32 11.492 -2.102 1 83.25 48 ARG B CA 1
ATOM 1476 C C . ARG B 1 48 ? 14.023 12.984 -2.053 1 83.25 48 ARG B C 1
ATOM 1478 O O . ARG B 1 48 ? 14.914 13.789 -1.757 1 83.25 48 ARG B O 1
ATOM 1485 N N . ALA B 1 49 ? 12.797 13.414 -2.318 1 85.25 49 ALA B N 1
ATOM 1486 C CA . ALA B 1 49 ? 12.43 14.82 -2.188 1 85.25 49 ALA B CA 1
ATOM 1487 C C . ALA B 1 49 ? 12.484 15.266 -0.729 1 85.25 49 ALA B C 1
ATOM 1489 O O . ALA B 1 49 ? 12.055 14.539 0.167 1 85.25 49 ALA B O 1
ATOM 1490 N N . PRO B 1 50 ? 12.938 16.469 -0.413 1 79.19 50 PRO B N 1
ATOM 1491 C CA . PRO B 1 50 ? 13.117 16.938 0.964 1 79.19 50 PRO B CA 1
ATOM 1492 C C . PRO B 1 50 ? 11.797 17.125 1.702 1 79.19 50 PRO B C 1
ATOM 1494 O O . PRO B 1 50 ? 11.766 17.141 2.936 1 79.19 50 PRO B O 1
ATOM 1497 N N . HIS B 1 51 ? 10.742 17.297 0.974 1 82.56 51 HIS B N 1
ATOM 1498 C CA . HIS B 1 51 ? 9.453 17.562 1.606 1 82.56 51 HIS B CA 1
ATOM 1499 C C . HIS B 1 51 ? 8.664 16.266 1.817 1 82.56 51 HIS B C 1
ATOM 1501 O O . HIS B 1 51 ? 7.508 16.312 2.242 1 82.56 51 HIS B O 1
ATOM 1507 N N . ILE B 1 52 ? 9.281 15.094 1.479 1 86.5 52 ILE B N 1
ATOM 1508 C CA . ILE B 1 52 ? 8.633 13.797 1.637 1 86.5 52 ILE B CA 1
ATOM 1509 C C . ILE B 1 52 ? 9.188 13.086 2.869 1 86.5 52 ILE B C 1
ATOM 1511 O O . ILE B 1 52 ? 10.398 13.125 3.123 1 86.5 52 ILE B O 1
ATOM 1515 N N . TYR B 1 53 ? 8.273 12.5 3.664 1 84 53 TYR B N 1
ATOM 1516 C CA . TYR B 1 53 ? 8.727 11.625 4.738 1 84 53 TYR B CA 1
ATOM 1517 C C . TYR B 1 53 ? 7.809 10.422 4.887 1 84 53 TYR B C 1
ATOM 1519 O O . TYR B 1 53 ? 6.73 10.375 4.285 1 84 53 TYR B O 1
ATOM 1527 N N . VAL B 1 54 ? 8.344 9.367 5.574 1 86.94 54 VAL B N 1
ATOM 1528 C CA . VAL B 1 54 ? 7.613 8.133 5.805 1 86.94 54 VAL B CA 1
ATOM 1529 C C . VAL B 1 54 ? 7.23 8.023 7.281 1 86.94 54 VAL B C 1
ATOM 1531 O O . VAL B 1 54 ? 8.023 8.359 8.164 1 86.94 54 VAL B O 1
ATOM 1534 N N . ALA B 1 55 ? 5.988 7.598 7.492 1 85.81 55 ALA B N 1
ATOM 1535 C CA . ALA B 1 55 ? 5.496 7.387 8.852 1 85.81 55 ALA B CA 1
ATOM 1536 C C . ALA B 1 55 ? 4.852 6.016 9 1 85.81 55 ALA B C 1
ATOM 1538 O O . ALA B 1 55 ? 4.32 5.465 8.031 1 85.81 55 ALA B O 1
ATOM 1539 N N . LYS B 1 56 ? 4.969 5.488 10.164 1 88.62 56 LYS B N 1
ATOM 1540 C CA . LYS B 1 56 ? 4.293 4.234 10.492 1 88.62 56 LYS B CA 1
ATOM 1541 C C . LYS B 1 56 ? 2.996 4.492 11.25 1 88.62 56 LYS B C 1
ATOM 1543 O O . LYS B 1 56 ? 2.975 5.27 12.203 1 88.62 56 LYS B O 1
ATOM 1548 N N . ILE B 1 57 ? 1.961 3.875 10.75 1 90.56 57 ILE B N 1
ATOM 1549 C CA . ILE B 1 57 ? 0.645 4.066 11.352 1 90.56 57 ILE B CA 1
ATOM 1550 C C . ILE B 1 57 ? 0.463 3.096 12.516 1 90.56 57 ILE B C 1
ATOM 1552 O O . ILE B 1 57 ? 0.818 1.919 12.414 1 90.56 57 ILE B O 1
ATOM 1556 N N . ASP B 1 58 ? 0.017 3.674 13.586 1 87.12 58 ASP B N 1
ATOM 1557 C CA . ASP B 1 58 ? -0.339 2.875 14.75 1 87.12 58 ASP B CA 1
ATOM 1558 C C . ASP B 1 58 ? -1.834 2.971 15.047 1 87.12 58 ASP B C 1
ATOM 1560 O O . ASP B 1 58 ? -2.305 3.98 15.578 1 87.12 58 ASP B O 1
ATOM 1564 N N . GLY B 1 59 ? -2.52 1.876 14.695 1 90.31 59 GLY B N 1
ATOM 1565 C CA . GLY B 1 59 ? -3.949 1.833 14.961 1 90.31 59 GLY B CA 1
ATOM 1566 C C . GLY B 1 59 ? -4.773 1.498 13.734 1 90.31 59 GLY B C 1
ATOM 1567 O O . GLY B 1 59 ? -4.238 1.395 12.625 1 90.31 59 GLY B O 1
ATOM 1568 N N . ASP B 1 60 ? -6.152 1.468 14 1 93.88 60 ASP B N 1
ATOM 1569 C CA . ASP B 1 60 ? -7.023 1.011 12.922 1 93.88 60 ASP B CA 1
ATOM 1570 C C . ASP B 1 60 ? -8.039 2.086 12.539 1 93.88 60 ASP B C 1
ATOM 1572 O O . ASP B 1 60 ? -9.008 1.809 11.828 1 93.88 60 ASP B O 1
ATOM 1576 N N . SER B 1 61 ? -7.762 3.303 12.93 1 95.12 61 SER B N 1
ATOM 1577 C CA . SER B 1 61 ? -8.742 4.363 12.727 1 95.12 61 SER B CA 1
ATOM 1578 C C . SER B 1 61 ? -8.906 4.695 11.25 1 95.12 61 SER B C 1
ATOM 1580 O O . SER B 1 61 ? -9.938 5.227 10.836 1 95.12 61 SER B O 1
ATOM 1582 N N . MET B 1 62 ? -7.961 4.324 10.469 1 96.62 62 MET B N 1
ATOM 1583 C CA . MET B 1 62 ? -7.973 4.754 9.07 1 96.62 62 MET B CA 1
ATOM 1584 C C . MET B 1 62 ? -8.203 3.57 8.141 1 96.62 62 MET B C 1
ATOM 1586 O O . MET B 1 62 ? -8.008 3.684 6.926 1 96.62 62 MET B O 1
ATOM 1590 N N . GLU B 1 63 ? -8.688 2.412 8.562 1 95.56 63 GLU B N 1
ATOM 1591 C CA . GLU B 1 63 ? -8.875 1.207 7.762 1 95.56 63 GLU B CA 1
ATOM 1592 C C . GLU B 1 63 ? -9.859 1.455 6.617 1 95.56 63 GLU B C 1
ATOM 1594 O O . GLU B 1 63 ? -9.688 0.923 5.516 1 95.56 63 GLU B O 1
ATOM 1599 N N . GLY B 1 64 ? -10.836 2.27 6.738 1 95.12 64 GLY B N 1
ATOM 1600 C CA . GLY B 1 64 ? -11.766 2.604 5.672 1 95.12 64 GLY B CA 1
ATOM 1601 C C . GLY B 1 64 ? -11.117 3.379 4.539 1 95.12 64 GLY B C 1
ATOM 1602 O O . GLY B 1 64 ? -11.672 3.465 3.443 1 95.12 64 GLY B O 1
ATOM 1603 N N . ALA B 1 65 ? -9.969 3.945 4.766 1 96.06 65 ALA B N 1
ATOM 1604 C CA . ALA B 1 65 ? -9.195 4.672 3.76 1 96.06 65 ALA B CA 1
ATOM 1605 C C . ALA B 1 65 ? -8.016 3.84 3.275 1 96.06 65 ALA B C 1
ATOM 1607 O O . ALA B 1 65 ? -7.051 4.379 2.721 1 96.06 65 ALA B O 1
ATOM 1608 N N . LYS B 1 66 ? -8.016 2.58 3.541 1 96.62 66 LYS B N 1
ATOM 1609 C CA . LYS B 1 66 ? -7.023 1.627 3.057 1 96.62 66 LYS B CA 1
ATOM 1610 C C . LYS B 1 66 ? -5.684 1.828 3.756 1 96.62 66 LYS B C 1
ATOM 1612 O O . LYS B 1 66 ? -4.629 1.559 3.178 1 96.62 66 LYS B O 1
ATOM 1617 N N . ILE B 1 67 ? -5.672 2.436 4.859 1 96.06 67 ILE B N 1
ATOM 1618 C CA . ILE B 1 67 ? -4.512 2.588 5.727 1 96.06 67 ILE B CA 1
ATOM 1619 C C . ILE B 1 67 ? -4.719 1.784 7.012 1 96.06 67 ILE B C 1
ATOM 1621 O O . ILE B 1 67 ? -5.684 2.012 7.742 1 96.06 67 ILE B O 1
ATOM 1625 N N . PHE B 1 68 ? -3.789 0.853 7.32 1 95.31 68 PHE B N 1
ATOM 1626 C CA . PHE B 1 68 ? -3.986 -0.12 8.391 1 95.31 68 PHE B CA 1
ATOM 1627 C C . PHE B 1 68 ? -2.902 0.015 9.453 1 95.31 68 PHE B C 1
ATOM 1629 O O . PHE B 1 68 ? -1.902 0.705 9.242 1 95.31 68 PHE B O 1
ATOM 1636 N N . HIS B 1 69 ? -3.215 -0.643 10.578 1 92.88 69 HIS B N 1
ATOM 1637 C CA . HIS B 1 69 ? -2.17 -0.738 11.594 1 92.88 69 HIS B CA 1
ATOM 1638 C C . HIS B 1 69 ? -0.875 -1.282 11 1 92.88 69 HIS B C 1
ATOM 1640 O O . HIS B 1 69 ? -0.898 -2.244 10.227 1 92.88 69 HIS B O 1
ATOM 1646 N N . ASP B 1 70 ? 0.295 -0.567 11.227 1 89.12 70 ASP B N 1
ATOM 1647 C CA . ASP B 1 70 ? 1.646 -0.957 10.836 1 89.12 70 ASP B CA 1
ATOM 1648 C C . ASP B 1 70 ? 1.918 -0.606 9.375 1 89.12 70 ASP B C 1
ATOM 1650 O O . ASP B 1 70 ? 3.021 -0.828 8.867 1 89.12 70 ASP B O 1
ATOM 1654 N N . SER B 1 71 ? 0.866 -0.006 8.758 1 92.5 71 SER B N 1
ATOM 1655 C CA . SER B 1 71 ? 1.146 0.521 7.43 1 92.5 71 SER B CA 1
ATOM 1656 C C . SER B 1 71 ? 2.207 1.616 7.48 1 92.5 71 SER B C 1
ATOM 1658 O O . SER B 1 71 ? 2.271 2.381 8.445 1 92.5 71 SER B O 1
ATOM 1660 N N . LEU B 1 72 ? 3.039 1.597 6.465 1 91.38 72 LEU B N 1
ATOM 1661 C CA . LEU B 1 72 ? 3.861 2.777 6.223 1 91.38 72 LEU B CA 1
ATOM 1662 C C . LEU B 1 72 ? 3.178 3.723 5.238 1 91.38 72 LEU B C 1
ATOM 1664 O O . LEU B 1 72 ? 2.59 3.279 4.25 1 91.38 72 LEU B O 1
ATOM 1668 N N . VAL B 1 73 ? 3.207 4.996 5.574 1 92.94 73 VAL B N 1
ATOM 1669 C CA . VAL B 1 73 ? 2.613 5.973 4.668 1 92.94 73 VAL B CA 1
ATOM 1670 C C . VAL B 1 73 ? 3.68 6.969 4.215 1 92.94 73 VAL B C 1
ATOM 1672 O O . VAL B 1 73 ? 4.605 7.281 4.965 1 92.94 73 VAL B O 1
ATOM 1675 N N . VAL B 1 74 ? 3.553 7.406 2.99 1 92.31 74 VAL B N 1
ATOM 1676 C CA . VAL B 1 74 ? 4.395 8.445 2.41 1 92.31 74 VAL B CA 1
ATOM 1677 C C . VAL B 1 74 ? 3.668 9.789 2.463 1 92.31 74 VAL B C 1
ATOM 1679 O O . VAL B 1 74 ? 2.57 9.93 1.919 1 92.31 74 VAL B O 1
ATOM 1682 N N . VAL B 1 75 ? 4.301 10.703 3.068 1 91.12 75 VAL B N 1
ATOM 1683 C CA . VAL B 1 75 ? 3.645 11.969 3.373 1 91.12 75 VAL B CA 1
ATOM 1684 C C . VAL B 1 75 ? 4.34 13.109 2.623 1 91.12 75 VAL B C 1
ATOM 1686 O O . VAL B 1 75 ? 5.566 13.227 2.658 1 91.12 75 VAL B O 1
ATOM 1689 N N . ASP B 1 76 ? 3.572 13.953 1.946 1 91.69 76 ASP B N 1
ATOM 1690 C CA . ASP B 1 76 ? 4.035 15.102 1.177 1 91.69 76 ASP B CA 1
ATOM 1691 C C . ASP B 1 76 ? 3.736 16.406 1.906 1 91.69 76 ASP B C 1
ATOM 1693 O O . ASP B 1 76 ? 2.58 16.828 1.98 1 91.69 76 ASP B O 1
ATOM 1697 N N . ARG B 1 77 ? 4.73 17.062 2.367 1 89.38 77 ARG B N 1
ATOM 1698 C CA . ARG B 1 77 ? 4.578 18.297 3.115 1 89.38 77 ARG B CA 1
ATOM 1699 C C . ARG B 1 77 ? 4.355 19.484 2.178 1 89.38 77 ARG B C 1
ATOM 1701 O O . ARG B 1 77 ? 3.949 20.562 2.613 1 89.38 77 ARG B O 1
ATOM 1708 N N . SER B 1 78 ? 4.672 19.297 0.983 1 90.88 78 SER B N 1
ATOM 1709 C CA . SER B 1 78 ? 4.582 20.406 0.044 1 90.88 78 SER B CA 1
ATOM 1710 C C . SER B 1 78 ? 3.178 20.531 -0.533 1 90.88 78 SER B C 1
ATOM 1712 O O . SER B 1 78 ? 2.83 21.562 -1.124 1 90.88 78 SER B O 1
ATOM 1714 N N . ARG B 1 79 ? 2.387 19.547 -0.426 1 93.56 79 ARG B N 1
ATOM 1715 C CA . ARG B 1 79 ? 1.042 19.547 -0.992 1 93.56 79 ARG B CA 1
ATOM 1716 C C . ARG B 1 79 ? 0.067 20.281 -0.075 1 93.56 79 ARG B C 1
ATOM 1718 O O . ARG B 1 79 ? 0.08 20.078 1.142 1 93.56 79 ARG B O 1
ATOM 1725 N N . LYS B 1 80 ? -0.709 21.172 -0.601 1 94.5 80 LYS B N 1
ATOM 1726 C CA . LYS B 1 80 ? -1.764 21.844 0.152 1 94.5 80 LYS B CA 1
ATOM 1727 C C . LYS B 1 80 ? -2.943 20.906 0.402 1 94.5 80 LYS B C 1
ATOM 1729 O O . LYS B 1 80 ? -3.543 20.391 -0.543 1 94.5 80 LYS B O 1
ATOM 1734 N N . PRO B 1 81 ? -3.223 20.75 1.606 1 95.56 81 PRO B N 1
ATOM 1735 C CA . PRO B 1 81 ? -4.355 19.859 1.89 1 95.56 81 PRO B CA 1
ATOM 1736 C C . PRO B 1 81 ? -5.688 20.438 1.421 1 95.56 81 PRO B C 1
ATOM 1738 O O . PRO B 1 81 ? -5.895 21.656 1.486 1 95.56 81 PRO B O 1
ATOM 1741 N N . SER B 1 82 ? -6.539 19.609 0.902 1 95.88 82 SER B N 1
ATOM 1742 C CA . SER B 1 82 ? -7.918 19.922 0.553 1 95.88 82 SER B CA 1
ATOM 1743 C C . SER B 1 82 ? -8.906 19.094 1.372 1 95.88 82 SER B C 1
ATOM 1745 O O . SER B 1 82 ? -8.5 18.172 2.072 1 95.88 82 SER B O 1
ATOM 1747 N N . SER B 1 83 ? -10.18 19.609 1.325 1 96.88 83 SER B N 1
ATOM 1748 C CA . SER B 1 83 ? -11.188 18.797 2.002 1 96.88 83 SER B CA 1
ATOM 1749 C C . SER B 1 83 ? -11.219 17.375 1.45 1 96.88 83 SER B C 1
ATOM 1751 O O . SER B 1 83 ? -11.25 17.172 0.234 1 96.88 83 SER B O 1
ATOM 1753 N N . GLY B 1 84 ? -11.094 16.469 2.297 1 96.81 84 GLY B N 1
ATOM 1754 C CA . GLY B 1 84 ? -11.07 15.086 1.881 1 96.81 84 GLY B CA 1
ATOM 1755 C C . GLY B 1 84 ? -9.68 14.484 1.87 1 96.81 84 GLY B C 1
ATOM 1756 O O . GLY B 1 84 ? -9.523 13.266 1.775 1 96.81 84 GLY B O 1
ATOM 1757 N N . SER B 1 85 ? -8.68 15.289 2.002 1 97.56 85 SER B N 1
ATOM 1758 C CA . SER B 1 85 ? -7.305 14.797 2.018 1 97.56 85 SER B CA 1
ATOM 1759 C C . SER B 1 85 ? -7.035 13.953 3.26 1 97.56 85 SER B C 1
ATOM 1761 O O . SER B 1 85 ? -7.5 14.289 4.352 1 97.56 85 SER B O 1
ATOM 1763 N N . ILE B 1 86 ? -6.336 12.898 3.043 1 97.75 86 ILE B N 1
ATOM 1764 C CA . ILE B 1 86 ? -5.758 12.203 4.188 1 97.75 86 ILE B CA 1
ATOM 1765 C C . ILE B 1 86 ? -4.492 12.922 4.645 1 97.75 86 ILE B C 1
ATOM 1767 O O . ILE B 1 86 ? -3.578 13.156 3.848 1 97.75 86 ILE B O 1
ATOM 1771 N N . VAL B 1 87 ? -4.469 13.234 5.941 1 95.62 87 VAL B N 1
ATOM 1772 C CA . VAL B 1 87 ? -3.363 14.07 6.398 1 95.62 87 VAL B CA 1
ATOM 1773 C C . VAL B 1 87 ? -2.768 13.484 7.672 1 95.62 87 VAL B C 1
ATOM 1775 O O . VAL B 1 87 ? -3.445 12.766 8.406 1 95.62 87 VAL B O 1
ATOM 1778 N N . ILE B 1 88 ? -1.484 13.688 7.805 1 91.19 88 ILE B N 1
ATOM 1779 C CA . ILE B 1 88 ? -0.902 13.688 9.141 1 91.19 88 ILE B CA 1
ATOM 1780 C C . ILE B 1 88 ? -1.051 15.07 9.773 1 91.19 88 ILE B C 1
ATOM 1782 O O . ILE B 1 88 ? -0.595 16.062 9.211 1 91.19 88 ILE B O 1
ATOM 1786 N N . ALA B 1 89 ? -1.74 15.094 10.891 1 90.94 89 ALA B N 1
ATOM 1787 C CA . ALA B 1 89 ? -1.987 16.344 11.617 1 90.94 89 ALA B CA 1
ATOM 1788 C C . ALA B 1 89 ? -1.522 16.234 13.062 1 90.94 89 ALA B C 1
ATOM 1790 O O . ALA B 1 89 ? -1.414 15.133 13.609 1 90.94 89 ALA B O 1
ATOM 1791 N N . ALA B 1 90 ? -1.211 17.375 13.602 1 84.25 90 ALA B N 1
ATOM 1792 C CA . ALA B 1 90 ? -0.901 17.453 15.023 1 84.25 90 ALA B CA 1
ATOM 1793 C C . ALA B 1 90 ? -1.947 18.281 15.766 1 84.25 90 ALA B C 1
ATOM 1795 O O . ALA B 1 90 ? -2.209 19.438 15.406 1 84.25 90 ALA B O 1
ATOM 1796 N N . LEU B 1 91 ? -2.59 17.594 16.672 1 83.38 91 LEU B N 1
ATOM 1797 C CA . LEU B 1 91 ? -3.482 18.266 17.609 1 83.38 91 LEU B CA 1
ATOM 1798 C C . LEU B 1 91 ? -2.82 18.438 18.969 1 83.38 91 LEU B C 1
ATOM 1800 O O . LEU B 1 91 ? -2.52 17.453 19.641 1 83.38 91 LEU B O 1
ATOM 1804 N N . ASN B 1 92 ? -2.555 19.688 19.344 1 79.75 92 ASN B N 1
ATOM 1805 C CA . ASN B 1 92 ? -1.788 19.953 20.547 1 79.75 92 ASN B CA 1
ATOM 1806 C C . ASN B 1 92 ? -0.465 19.203 20.562 1 79.75 92 ASN B C 1
ATOM 1808 O O . ASN B 1 92 ? -0.128 18.547 21.547 1 79.75 92 ASN B O 1
ATOM 1812 N N . ASN B 1 93 ? 0.119 19.078 19.406 1 75.38 93 ASN B N 1
ATOM 1813 C CA . ASN B 1 93 ? 1.452 18.531 19.203 1 75.38 93 ASN B CA 1
ATOM 1814 C C . ASN B 1 93 ? 1.434 17 19.219 1 75.38 93 ASN B C 1
ATOM 1816 O O . ASN B 1 93 ? 2.486 16.359 19.266 1 75.38 93 ASN B O 1
ATOM 1820 N N . GLU B 1 94 ? 0.254 16.516 19.219 1 76.75 94 GLU B N 1
ATOM 1821 C CA . GLU B 1 94 ? 0.109 15.062 19.109 1 76.75 94 GLU B CA 1
ATOM 1822 C C . GLU B 1 94 ? -0.287 14.664 17.688 1 76.75 94 GLU B C 1
ATOM 1824 O O . GLU B 1 94 ? -1.342 15.07 17.188 1 76.75 94 GLU B O 1
ATOM 1829 N N . PRO B 1 95 ? 0.545 13.859 17.047 1 84 95 PRO B N 1
ATOM 1830 C CA . PRO B 1 95 ? 0.268 13.539 15.641 1 84 95 PRO B CA 1
ATOM 1831 C C . PRO B 1 95 ? -0.831 12.492 15.477 1 84 95 PRO B C 1
ATOM 1833 O O . PRO B 1 95 ? -0.929 11.562 16.281 1 84 95 PRO B O 1
ATOM 1836 N N . LEU B 1 96 ? -1.687 12.648 14.438 1 88.62 96 LEU B N 1
ATOM 1837 C CA . LEU B 1 96 ? -2.721 11.695 14.047 1 88.62 96 LEU B CA 1
ATOM 1838 C C . LEU B 1 96 ? -2.912 11.695 12.531 1 88.62 96 LEU B C 1
ATOM 1840 O O . LEU B 1 96 ? -2.625 12.695 11.867 1 88.62 96 LEU B O 1
ATOM 1844 N N . CYS B 1 97 ? -3.221 10.578 12.117 1 93.31 97 CYS B N 1
ATOM 1845 C CA . CYS B 1 97 ? -3.615 10.453 10.719 1 93.31 97 CYS B CA 1
ATOM 1846 C C . CYS B 1 97 ? -5.129 10.508 10.57 1 93.31 97 CYS B C 1
ATOM 1848 O O . CYS B 1 97 ? -5.848 9.703 11.172 1 93.31 97 CYS B O 1
ATOM 1850 N N . LYS B 1 98 ? -5.668 11.453 9.797 1 96.44 98 LYS B N 1
ATOM 1851 C CA . LYS B 1 98 ? -7.105 11.672 9.664 1 96.44 98 LYS B CA 1
ATOM 1852 C C . LYS B 1 98 ? -7.453 12.188 8.266 1 96.44 98 LYS B C 1
ATOM 1854 O O . LYS B 1 98 ? -6.562 12.555 7.496 1 96.44 98 LYS B O 1
ATOM 1859 N N . ILE B 1 99 ? -8.695 12.117 8.008 1 97.5 99 ILE B N 1
ATOM 1860 C CA . ILE B 1 99 ? -9.227 12.805 6.836 1 97.5 99 ILE B CA 1
ATOM 1861 C C . ILE B 1 99 ? -9.594 14.242 7.207 1 97.5 99 ILE B C 1
ATOM 1863 O O . ILE B 1 99 ? -10.344 14.469 8.156 1 97.5 99 ILE B O 1
ATOM 1867 N N . LEU B 1 100 ? -9.07 15.188 6.473 1 96.88 100 LEU B N 1
ATOM 1868 C CA . LEU B 1 100 ? -9.344 16.609 6.691 1 96.88 100 LEU B CA 1
ATOM 1869 C C . LEU B 1 100 ? -10.633 17.016 5.992 1 96.88 100 LEU B C 1
ATOM 1871 O O . LEU B 1 100 ? -10.797 16.797 4.789 1 96.88 100 LEU B O 1
ATOM 1875 N N . ILE B 1 101 ? -11.57 17.516 6.777 1 97.19 101 ILE B N 1
ATOM 1876 C CA . ILE B 1 101 ? -12.797 18.062 6.215 1 97.19 101 ILE B CA 1
ATOM 1877 C C . ILE B 1 101 ? -12.875 19.562 6.504 1 97.19 101 ILE B C 1
ATOM 1879 O O . ILE B 1 101 ? -12.875 19.969 7.664 1 97.19 101 ILE B O 1
ATOM 1883 N N . LEU B 1 102 ? -12.852 20.281 5.461 1 94.25 102 LEU B N 1
ATOM 1884 C CA . LEU B 1 102 ? -13 21.734 5.551 1 94.25 102 LEU B CA 1
ATOM 1885 C C . LEU B 1 102 ? -14.422 22.156 5.215 1 94.25 102 LEU B C 1
ATOM 1887 O O . LEU B 1 102 ? -14.906 21.891 4.109 1 94.25 102 LEU B O 1
ATOM 1891 N N . GLN B 1 103 ? -15.141 22.594 6.211 1 90.12 103 GLN B N 1
ATOM 1892 C CA . GLN B 1 103 ? -16.5 23.078 6.043 1 90.12 103 GLN B CA 1
ATOM 1893 C C . GLN B 1 103 ? -16.625 24.547 6.477 1 90.12 103 GLN B C 1
ATOM 1895 O O . GLN B 1 103 ? -16.891 24.828 7.645 1 90.12 103 GLN B O 1
ATOM 1900 N N . GLY B 1 104 ? -16.578 25.516 5.496 1 85.5 104 GLY B N 1
ATOM 1901 C CA . GLY B 1 104 ? -16.594 26.922 5.867 1 85.5 104 GLY B CA 1
ATOM 1902 C C . GLY B 1 104 ? -15.461 27.297 6.812 1 85.5 104 GLY B C 1
ATOM 1903 O O . GLY B 1 104 ? -14.281 27.109 6.492 1 85.5 104 GLY B O 1
ATOM 1904 N N . ASP B 1 105 ? -15.906 27.703 8 1 82.75 105 ASP B N 1
ATOM 1905 C CA . ASP B 1 105 ? -14.914 28.125 8.984 1 82.75 105 ASP B CA 1
ATOM 1906 C C . ASP B 1 105 ? -14.602 27 9.969 1 82.75 105 ASP B C 1
ATOM 1908 O O . ASP B 1 105 ? -13.836 27.188 10.914 1 82.75 105 ASP B O 1
ATOM 1912 N N . HIS B 1 106 ? -15.156 25.859 9.578 1 89.06 106 HIS B N 1
ATOM 1913 C CA . HIS B 1 106 ? -14.984 24.734 10.492 1 89.06 106 HIS B CA 1
ATOM 1914 C C . HIS B 1 106 ? -14.047 23.688 9.906 1 89.06 106 HIS B C 1
ATOM 1916 O O . HIS B 1 106 ? -14.055 23.438 8.695 1 89.06 106 HIS B O 1
ATOM 1922 N N . VAL B 1 107 ? -13.148 23.25 10.766 1 93.06 107 VAL B N 1
ATOM 1923 C CA . VAL B 1 107 ? -12.242 22.172 10.406 1 93.06 107 VAL B CA 1
ATOM 1924 C C . VAL B 1 107 ? -12.57 20.922 11.227 1 93.06 107 VAL B C 1
ATOM 1926 O O . VAL B 1 107 ? -12.727 21 12.445 1 93.06 107 VAL B O 1
ATOM 1929 N N . VAL B 1 108 ? -12.773 19.828 10.508 1 95.56 108 VAL B N 1
ATOM 1930 C CA . VAL B 1 108 ? -13.062 18.547 11.156 1 95.56 108 VAL B CA 1
ATOM 1931 C C . VAL B 1 108 ? -12.023 17.516 10.742 1 95.56 108 VAL B C 1
ATOM 1933 O O . VAL B 1 108 ? -11.656 17.438 9.562 1 95.56 108 VAL B O 1
ATOM 1936 N N . LEU B 1 109 ? -11.516 16.75 11.672 1 95.25 109 LEU B N 1
ATOM 1937 C CA . LEU B 1 109 ? -10.672 15.594 11.422 1 95.25 109 LEU B CA 1
ATOM 1938 C C . LEU B 1 109 ? -11.461 14.297 11.57 1 95.25 109 LEU B C 1
ATOM 1940 O O . LEU B 1 109 ? -11.875 13.945 12.68 1 95.25 109 LEU B O 1
ATOM 1944 N N . LYS B 1 110 ? -11.586 13.648 10.453 1 97 110 LYS B N 1
ATOM 1945 C CA . LYS B 1 110 ? -12.406 12.445 10.461 1 97 110 LYS B CA 1
ATOM 1946 C C . LYS B 1 110 ? -11.547 11.188 10.359 1 97 110 LYS B C 1
ATOM 1948 O O . LYS B 1 110 ? -10.547 11.172 9.633 1 97 110 LYS B O 1
ATOM 1953 N N . SER B 1 111 ? -11.977 10.18 11.086 1 96.31 111 SER B N 1
ATOM 1954 C CA . SER B 1 111 ? -11.438 8.836 10.859 1 96.31 111 SER B CA 1
ATOM 1955 C C . SER B 1 111 ? -12.156 8.141 9.711 1 96.31 111 SER B C 1
ATOM 1957 O O . SER B 1 111 ? -13.305 8.469 9.398 1 96.31 111 SER B O 1
ATOM 1959 N N . ALA B 1 112 ? -11.453 7.23 9.07 1 96.44 112 ALA B N 1
ATOM 1960 C CA . ALA B 1 112 ? -12.102 6.434 8.031 1 96.44 112 ALA B CA 1
ATOM 1961 C C . ALA B 1 112 ? -12.867 5.262 8.641 1 96.44 112 ALA B C 1
ATOM 1963 O O . ALA B 1 112 ? -13.812 4.746 8.031 1 96.44 112 ALA B O 1
ATOM 1964 N N . ASN B 1 113 ? -12.43 4.766 9.742 1 95.38 113 ASN B N 1
ATOM 1965 C CA . ASN B 1 113 ? -13.148 3.77 10.523 1 95.38 113 ASN B CA 1
ATOM 1966 C C . ASN B 1 113 ? -14.312 4.395 11.289 1 95.38 113 ASN B C 1
ATOM 1968 O O . ASN B 1 113 ? -14.109 5.25 12.148 1 95.38 113 ASN B O 1
ATOM 1972 N N . PRO B 1 114 ? -15.477 3.947 11.008 1 94.75 114 PRO B N 1
ATOM 1973 C CA . PRO B 1 114 ? -16.641 4.574 11.625 1 94.75 114 PRO B CA 1
ATOM 1974 C C . PRO B 1 114 ? -16.688 4.367 13.141 1 94.75 114 PRO B C 1
ATOM 1976 O O . PRO B 1 114 ? -17.453 5.043 13.836 1 94.75 114 PRO B O 1
ATOM 1979 N N . ALA B 1 115 ? -15.992 3.461 13.609 1 95.06 115 ALA B N 1
ATOM 1980 C CA . ALA B 1 115 ? -15.961 3.203 15.047 1 95.06 115 ALA B CA 1
ATOM 1981 C C . ALA B 1 115 ? -15.344 4.379 15.805 1 95.06 115 ALA B C 1
ATOM 1983 O O . ALA B 1 115 ? -15.453 4.465 17.031 1 95.06 115 ALA B O 1
ATOM 1984 N N . TYR B 1 116 ? -14.656 5.34 15.148 1 93.94 116 TYR B N 1
ATOM 1985 C CA . TYR B 1 116 ? -13.977 6.488 15.742 1 93.94 116 TYR B CA 1
ATOM 1986 C C . TYR B 1 116 ? -14.719 7.781 15.414 1 93.94 116 TYR B C 1
ATOM 1988 O O . TYR B 1 116 ? -14.875 8.133 14.242 1 93.94 116 TYR B O 1
ATOM 1996 N N . PRO B 1 117 ? -15.156 8.484 16.344 1 92.38 117 PRO B N 1
ATOM 1997 C CA . PRO B 1 117 ? -15.875 9.727 16.094 1 92.38 117 PRO B CA 1
ATOM 1998 C C . PRO B 1 117 ? -14.984 10.82 15.5 1 92.38 117 PRO B C 1
ATOM 2000 O O . PRO B 1 117 ? -13.773 10.82 15.734 1 92.38 117 PRO B O 1
ATOM 2003 N N . PRO B 1 118 ? -15.688 11.703 14.75 1 92.75 118 PRO B N 1
ATOM 2004 C CA . PRO B 1 118 ? -14.922 12.852 14.258 1 92.75 118 PRO B CA 1
ATOM 2005 C C . PRO B 1 118 ? -14.438 13.766 15.375 1 92.75 118 PRO B C 1
ATOM 2007 O O . PRO B 1 118 ? -15.078 13.852 16.422 1 92.75 118 PRO B O 1
ATOM 2010 N N . ARG B 1 119 ? -13.305 14.352 15.062 1 90 119 ARG B N 1
ATOM 2011 C CA . ARG B 1 119 ? -12.758 15.352 15.984 1 90 119 ARG B CA 1
ATOM 2012 C C . ARG B 1 119 ? -12.953 16.766 15.445 1 90 119 ARG B C 1
ATOM 2014 O O . ARG B 1 119 ? -12.461 17.094 14.367 1 90 119 ARG B O 1
ATOM 2021 N N . HIS B 1 120 ? -13.734 17.562 16.219 1 90.56 120 HIS B N 1
ATOM 2022 C CA . HIS B 1 120 ? -13.914 18.969 15.883 1 90.56 120 HIS B CA 1
ATOM 2023 C C . HIS B 1 120 ? -12.867 19.828 16.562 1 90.56 120 HIS B C 1
ATOM 2025 O O . HIS B 1 120 ? -12.555 19.625 17.75 1 90.56 120 HIS B O 1
ATOM 2031 N N . ILE B 1 121 ? -12.328 20.641 15.758 1 87.25 121 ILE B N 1
ATOM 2032 C CA . ILE B 1 121 ? -11.305 21.516 16.328 1 87.25 121 ILE B CA 1
ATOM 2033 C C . ILE B 1 121 ? -11.969 22.703 17.031 1 87.25 121 ILE B C 1
ATOM 2035 O O . ILE B 1 121 ? -12.656 23.5 16.391 1 87.25 121 ILE B O 1
ATOM 2039 N N . LEU B 1 122 ? -11.789 22.609 18.312 1 80.69 122 LEU B N 1
ATOM 2040 C CA . LEU B 1 122 ? -12.406 23.641 19.141 1 80.69 122 LEU B CA 1
ATOM 2041 C C . LEU B 1 122 ? -11.516 24.875 19.219 1 80.69 122 LEU B C 1
ATOM 2043 O O . LEU B 1 122 ? -10.328 24.812 18.891 1 80.69 122 LEU B O 1
ATOM 2047 N N . GLU B 1 123 ? -12.258 25.906 19.734 1 80.31 123 GLU B N 1
ATOM 2048 C CA . GLU B 1 123 ? -11.508 27.125 20.016 1 80.31 123 GLU B CA 1
ATOM 2049 C C . GLU B 1 123 ? -10.398 26.875 21.031 1 80.31 123 GLU B C 1
ATOM 2051 O O . GLU B 1 123 ? -10.609 26.156 22.016 1 80.31 123 GLU B O 1
ATOM 2056 N N . GLY B 1 124 ? -9.234 27.141 20.859 1 84.31 124 GLY B N 1
ATOM 2057 C CA . GLY B 1 124 ? -8.133 26.938 21.781 1 84.31 124 GLY B CA 1
ATOM 2058 C C . GLY B 1 124 ? -7.199 25.828 21.375 1 84.31 124 GLY B C 1
ATOM 2059 O O . GLY B 1 124 ? -6.074 25.734 21.875 1 84.31 124 GLY B O 1
ATOM 2060 N N . GLU B 1 125 ? -7.793 24.891 20.656 1 85.25 125 GLU B N 1
ATOM 2061 C CA . GLU B 1 125 ? -6.926 23.828 20.188 1 85.25 125 GLU B CA 1
ATOM 2062 C C . GLU B 1 125 ? -6.082 24.281 19 1 85.25 125 GLU B C 1
ATOM 2064 O O . GLU B 1 125 ? -6.535 25.094 18.188 1 85.25 125 GLU B O 1
ATOM 2069 N N . GLU B 1 126 ? -4.852 23.766 19.094 1 87.75 126 GLU B N 1
ATOM 2070 C CA . GLU B 1 126 ? -3.949 24.094 18 1 87.75 126 GLU B CA 1
ATOM 2071 C C . GLU B 1 126 ? -3.826 22.938 17.016 1 87.75 126 GLU B C 1
ATOM 2073 O O . GLU B 1 126 ? -3.469 21.828 17.391 1 87.75 126 GLU B O 1
ATOM 2078 N N . LEU B 1 127 ? -4.242 23.172 15.797 1 89.69 127 LEU B N 1
ATOM 2079 C CA . LEU B 1 127 ? -4.141 22.188 14.727 1 89.69 127 LEU B CA 1
ATOM 2080 C C . LEU B 1 127 ? -3.039 22.562 13.742 1 89.69 127 LEU B C 1
ATOM 2082 O O . LEU B 1 127 ? -2.967 23.703 13.289 1 89.69 127 LEU B O 1
ATOM 2086 N N . SER B 1 128 ? -2.127 21.625 13.562 1 88.19 128 SER B N 1
ATOM 2087 C CA . SER B 1 128 ? -1.118 21.781 12.516 1 88.19 128 SER B CA 1
ATOM 2088 C C . SER B 1 128 ? -1.151 20.594 11.547 1 88.19 128 SER B C 1
ATOM 2090 O O . SER B 1 128 ? -1.22 19.438 11.977 1 88.19 128 SER B O 1
ATOM 2092 N N . ILE B 1 129 ? -1.15 20.969 10.25 1 91.5 129 ILE B N 1
ATOM 2093 C CA . ILE B 1 129 ? -1.083 19.922 9.242 1 91.5 129 ILE B CA 1
ATOM 2094 C C . ILE B 1 129 ? 0.375 19.641 8.883 1 91.5 129 ILE B C 1
ATOM 2096 O O . ILE B 1 129 ? 1.096 20.547 8.445 1 91.5 129 ILE B O 1
ATOM 2100 N N . TRP B 1 130 ? 0.798 18.375 9.031 1 87.69 130 TRP B N 1
ATOM 2101 C CA . TRP B 1 130 ? 2.193 18 8.82 1 87.69 130 TRP B CA 1
ATOM 2102 C C . TRP B 1 130 ? 2.395 17.422 7.418 1 87.69 130 TRP B C 1
ATOM 2104 O O . TRP B 1 130 ? 3.514 17.078 7.043 1 87.69 130 TRP B O 1
ATOM 2114 N N . GLY B 1 131 ? 1.347 17.297 6.633 1 92.75 131 GLY B N 1
ATOM 2115 C CA . GLY B 1 131 ? 1.467 16.875 5.246 1 92.75 131 GLY B CA 1
ATOM 2116 C C . GLY B 1 131 ? 0.304 16.016 4.781 1 92.75 131 GLY B C 1
ATOM 2117 O O . GLY B 1 131 ? -0.542 15.625 5.586 1 92.75 131 GLY B O 1
ATOM 2118 N N . VAL B 1 132 ? 0.302 15.797 3.455 1 96.81 132 VAL B N 1
ATOM 2119 C CA . VAL B 1 132 ? -0.734 15 2.812 1 96.81 132 VAL B CA 1
ATOM 2120 C C . VAL B 1 132 ? -0.2 13.594 2.525 1 96.81 132 VAL B C 1
ATOM 2122 O O . VAL B 1 132 ? 0.896 13.438 1.981 1 96.81 132 VAL B O 1
ATOM 2125 N N . VAL B 1 133 ? -0.964 12.625 2.982 1 96.12 133 VAL B N 1
ATOM 2126 C CA . VAL B 1 133 ? -0.589 11.234 2.715 1 96.12 133 VAL B CA 1
ATOM 2127 C C . VAL B 1 133 ? -0.839 10.914 1.244 1 96.12 133 VAL B C 1
ATOM 2129 O O . VAL B 1 133 ? -1.956 11.078 0.746 1 96.12 133 VAL B O 1
ATOM 2132 N N . ARG B 1 134 ? 0.199 10.344 0.592 1 96.56 134 ARG B N 1
ATOM 2133 C CA . ARG B 1 134 ? 0.104 10.125 -0.847 1 96.56 134 ARG B CA 1
ATOM 2134 C C . ARG B 1 134 ? 0.081 8.633 -1.172 1 96.56 134 ARG B C 1
ATOM 2136 O O . ARG B 1 134 ? -0.5 8.219 -2.178 1 96.56 134 ARG B O 1
ATOM 2143 N N . HIS B 1 135 ? 0.759 7.859 -0.407 1 96.44 135 HIS B N 1
ATOM 2144 C CA . HIS B 1 135 ? 0.843 6.418 -0.612 1 96.44 135 HIS B CA 1
ATOM 2145 C C . HIS B 1 135 ? 0.783 5.668 0.714 1 96.44 135 HIS B C 1
ATOM 2147 O O . HIS B 1 135 ? 1.161 6.211 1.756 1 96.44 135 HIS B O 1
ATOM 2153 N N . GLY B 1 136 ? 0.249 4.512 0.7 1 96.81 136 GLY B N 1
ATOM 2154 C CA . GLY B 1 136 ? 0.291 3.555 1.793 1 96.81 136 GLY B CA 1
ATOM 2155 C C . GLY B 1 136 ? 0.915 2.229 1.399 1 96.81 136 GLY B C 1
ATOM 2156 O O . GLY B 1 136 ? 0.691 1.735 0.292 1 96.81 136 GLY B O 1
ATOM 2157 N N . VAL B 1 137 ? 1.734 1.727 2.25 1 95.88 137 VAL B N 1
ATOM 2158 C CA . VAL B 1 137 ? 2.402 0.448 2.027 1 95.88 137 VAL B CA 1
ATOM 2159 C C . VAL B 1 137 ? 2.027 -0.531 3.139 1 95.88 137 VAL B C 1
ATOM 2161 O O . VAL B 1 137 ? 2.172 -0.221 4.324 1 95.88 137 VAL B O 1
ATOM 2164 N N . THR B 1 138 ? 1.483 -1.608 2.746 1 97.19 138 THR B N 1
ATOM 2165 C CA . THR B 1 138 ? 1.107 -2.67 3.672 1 97.19 138 THR B CA 1
ATOM 2166 C C . THR B 1 138 ? 1.953 -3.918 3.438 1 97.19 138 THR B C 1
ATOM 2168 O O . THR B 1 138 ? 2.199 -4.301 2.291 1 97.19 138 THR B O 1
ATOM 2171 N N . SER B 1 139 ? 2.467 -4.535 4.5 1 96.31 139 SER B N 1
ATOM 2172 C CA . SER B 1 139 ? 3.221 -5.781 4.438 1 96.31 139 SER B CA 1
ATOM 2173 C C . SER B 1 139 ? 2.357 -6.969 4.84 1 96.31 139 SER B C 1
ATOM 2175 O O . SER B 1 139 ? 1.571 -6.879 5.789 1 96.31 139 SER B O 1
ATOM 2177 N N . PHE B 1 140 ? 2.564 -7.992 4.027 1 95.19 140 PHE B N 1
ATOM 2178 C CA . PHE B 1 140 ? 1.789 -9.195 4.305 1 95.19 140 PHE B CA 1
ATOM 2179 C C . PHE B 1 140 ? 2.686 -10.305 4.836 1 95.19 140 PHE B C 1
ATOM 2181 O O . PHE B 1 140 ? 3.865 -10.383 4.484 1 95.19 140 PHE B O 1
ATOM 2188 N N . GLU B 1 141 ? 2.32 -11.047 5.801 1 79.44 141 GLU B N 1
ATOM 2189 C CA . GLU B 1 141 ? 3.062 -12.172 6.355 1 79.44 141 GLU B CA 1
ATOM 2190 C C . GLU B 1 141 ? 3.006 -13.383 5.422 1 79.44 141 GLU B C 1
ATOM 2192 O O . GLU B 1 141 ? 2.055 -13.531 4.652 1 79.44 141 GLU B O 1
#

Nearest PDB structures (foldseek):
  3k2z-assembly1_B  TM=9.300E-01  e=1.145E-05  Thermotoga maritima
  6a2s-assembly1_C  TM=8.578E-01  e=8.698E-06  Mycobacterium tuberculosis H37Rv
  6a2r-assembly1_A  TM=8.667E-01  e=1.682E-05  Mycobacterium tuberculosis H37Rv
  3k2z-assembly1_A  TM=7.062E-01  e=2.457E-06  Thermotoga maritima
  6a2t-assembly1_A  TM=7.774E-01  e=8.698E-06  Mycobacterium tuberculosis H37Rv

InterPro domains:
  IPR015927 Peptidase S24/S26A/S26B/S26C [PF00717] (17-133)
  IPR036286 LexA/Signal peptidase-like superfamily [SSF51306] (15-135)
  IPR039418 LexA-like [cd06529] (53-133)
  IPR050077 LexA repressor [PTHR33516] (17-133)

Secondary structure (DSSP, 8-state):
-EEEE-S---SSSS------B---SS--------------HHHHTTTTSTTEEEEEEESSTTGGGT--TT-EEEEETTSPP-TT-EEEEEETTEEEEEEEEEETTEEEEE-SSTTS--EE--TT--EEEEEEEEEEEEE--/-EEEE-S---SSSS------B---SS--------------HHHHTTTTSTTEEEEEEESSTTGGGT--TT-EEEEETTSPP-TT-EEEEEETTEEEEEEEEEETTEEEEE-SSTTS--EE--TT--EEEEEEEEEEEEE--

Sequence (282 aa):
MNVKILGRLCESGKVIPFYTFKIPAGFPNPAADHIEQDFSFDRLMDLRAPHIYVAKIDGDSMEGAKIFHDSLVVVDRSRKPSSGSIVIAALNNEPLCKILILQGDHVVLKSANPAYPPRHILEGEELSIWGVVRHGVTSFEMNVKILGRLCESGKVIPFYTFKIPAGFPNPAADHIEQDFSFDRLMDLRAPHIYVAKIDGDSMEGAKIFHDSLVVVDRSRKPSSGSIVIAALNNEPLCKILILQGDHVVLKSANPAYPPRHILEGEELSIWGVVRHGVTSFE

Organism: Pseudomonas syringae pv. tomato (strain ATCC BAA-871 / DC3000) (NCBI:txid223283)

Solvent-accessible surface area (backbone atoms only — not comparable to full-atom values): 15304 Å² total; per-residue (Å²): 91,54,49,34,26,44,22,22,73,46,88,62,92,55,87,27,47,46,25,64,32,74,60,60,80,80,75,74,74,80,77,78,80,70,81,62,74,72,81,44,57,35,65,74,64,43,56,84,44,79,53,23,29,32,28,30,35,38,43,59,47,30,44,67,68,72,37,40,58,69,17,36,33,36,29,32,48,78,54,80,78,48,66,67,27,42,26,38,30,23,54,75,51,39,47,33,70,29,29,34,38,66,54,90,95,41,52,35,40,28,44,47,21,81,91,43,73,67,43,70,69,49,92,86,61,49,79,44,79,68,20,27,43,39,33,31,36,41,78,49,125,91,52,48,29,29,42,23,24,83,39,89,64,95,55,83,33,39,52,33,67,35,71,62,61,80,81,76,75,77,79,80,82,82,71,81,58,71,70,78,48,57,36,65,75,65,42,56,84,43,81,53,28,30,35,29,28,35,38,42,59,46,31,45,66,68,72,38,40,58,69,15,37,32,36,28,32,48,77,53,79,78,48,66,67,28,40,27,38,28,22,54,75,48,40,47,32,69,30,30,34,38,66,55,91,94,41,50,36,39,29,44,47,21,81,90,44,75,67,44,72,70,49,93,87,60,50,79,44,81,67,19,28,44,38,33,32,36,42,78,50,126

pLDDT: mean 76.72, std 24.34, range [29.56, 97.88]

Radius of gyration: 21.0 Å; Cα contacts (8 Å, |Δi|>4): 687; chains: 2; bounding box: 46×61×49 Å

Foldseek 3Di:
DDDQQQWAPDPPPDTGHTRRDPPDPPPDPPPDDDPRPHDDPCVVLVVVDPQKDKDFDAAAQAVLVVAGHRKIWIFGQVDDDDQQFFFFKDKVHRTDTFGWHDDPVWIWGHTSDPVDDIDTDDDPIDMDTSGTTDDIDDDDD/DFDQQQWDPDPPPDTGHGRSDPPDPDPPPDPDPDPRPRDDVCVVLVVVDPQKDKDFDAAAQAVLVVAGHRKIWIFGQVDDDDQQFFFFKDKVHRTDTFGWHDDPVWIWGHTSDPVDDIDTDDDPIDMDTSGTTDDIDDDDD